Protein AF-0000000085142977 (afdb_homodimer)

Nearest PDB structures (foldseek):
  5hsm-assembly1_A-2  TM=8.108E-01  e=3.454E-05  Mycobacterium tuberculosis H37Rv
  1lnw-assembly3_F  TM=8.365E-01  e=3.950E-04  Pseudomonas aeruginosa
  5zyr-assembly1_B  TM=8.261E-01  e=4.011E-03  Acinetobacter baumannii
  5zc2-assembly1_B  TM=7.746E-01  e=2.646E-03  Acinetobacter baumannii
  2pfb-assembly1_B  TM=5.874E-01  e=2.980E-03  Xanthomonas campestris

Radius of gyration: 22.48 Å; Cα contacts (8 Å, |Δi|>4): 287; chains: 2; bounding box: 65×62×52 Å

Sequence (296 aa):
MSEIPHDDTAVQHPSGLPLAHWLTLTEGLIAARVAESLEEHGLTRAQWQLLNTLTVAPQSRAELEAGFEEEQRGAVSGQIEELVESHWVTVEGDLYTLTATGRTAGARVGEAVEALRAEATADVPRDQIDDAVRVLRRIARNLGHPDAMSEIPHDDTAVQHPSGLPLAHWLTLTEGLIAARVAESLEEHGLTRAQWQLLNTLTVAPQSRAELEAGFEEEQRGAVSGQIEELVESHWVTVEGDLYTLTATGRTAGARVGEAVEALRAEATADVPRDQIDDAVRVLRRIARNLGHPDA

Structure (mmCIF, N/CA/C/O backbone):
data_AF-0000000085142977-model_v1
#
loop_
_entity.id
_entity.type
_entity.pdbx_description
1 polymer 'MarR family transcriptional regulator'
#
loop_
_atom_site.group_PDB
_atom_site.id
_atom_site.type_symbol
_atom_site.label_atom_id
_atom_site.label_alt_id
_atom_site.label_comp_id
_atom_site.label_asym_id
_atom_site.label_entity_id
_atom_site.label_seq_id
_atom_site.pdbx_PDB_ins_code
_atom_site.Cartn_x
_atom_site.Cartn_y
_atom_site.Cartn_z
_atom_site.occupancy
_atom_site.B_iso_or_equiv
_atom_site.auth_seq_id
_atom_site.auth_comp_id
_atom_site.auth_asym_id
_atom_site.auth_atom_id
_atom_site.pdbx_PDB_model_num
ATOM 1 N N . MET A 1 1 ? -37.156 -36.25 4.074 1 28.61 1 MET A N 1
ATOM 2 C CA . MET A 1 1 ? -36.406 -35.219 4.812 1 28.61 1 MET A CA 1
ATOM 3 C C . MET A 1 1 ? -35.562 -34.375 3.875 1 28.61 1 MET A C 1
ATOM 5 O O . MET A 1 1 ? -34.75 -34.938 3.117 1 28.61 1 MET A O 1
ATOM 9 N N . SER A 1 2 ? -35.969 -33.25 3.229 1 31.95 2 SER A N 1
ATOM 10 C CA . SER A 1 2 ? -35.594 -32.531 2.02 1 31.95 2 SER A CA 1
ATOM 11 C C . SER A 1 2 ? -34.219 -31.828 2.197 1 31.95 2 SER A C 1
ATOM 13 O O . SER A 1 2 ? -34.062 -31.047 3.141 1 31.95 2 SER A O 1
ATOM 15 N N . GLU A 1 3 ? -33.062 -32.469 1.907 1 32.78 3 GLU A N 1
ATOM 16 C CA . GLU A 1 3 ? -31.688 -32.094 2.186 1 32.78 3 GLU A CA 1
ATOM 17 C C . GLU A 1 3 ? -31.344 -30.75 1.529 1 32.78 3 GLU A C 1
ATOM 19 O O . GLU A 1 3 ? -31.578 -30.562 0.334 1 32.78 3 GLU A O 1
ATOM 24 N N . ILE A 1 4 ? -31.656 -29.672 2.184 1 33.69 4 ILE A N 1
ATOM 25 C CA . ILE A 1 4 ? -31.422 -28.328 1.639 1 33.69 4 ILE A CA 1
ATOM 26 C C . ILE A 1 4 ? -29.969 -28.234 1.15 1 33.69 4 ILE A C 1
ATOM 28 O O . ILE A 1 4 ? -29.031 -28.5 1.904 1 33.69 4 ILE A O 1
ATOM 32 N N . PRO A 1 5 ? -29.781 -28.406 -0.149 1 33.59 5 PRO A N 1
ATOM 33 C CA . PRO A 1 5 ? -28.438 -28.484 -0.73 1 33.59 5 PRO A CA 1
ATOM 34 C C . PRO A 1 5 ? -27.547 -27.328 -0.323 1 33.59 5 PRO A C 1
ATOM 36 O O . PRO A 1 5 ? -28.016 -26.188 -0.215 1 33.59 5 PRO A O 1
ATOM 39 N N . HIS A 1 6 ? -26.766 -27.344 0.77 1 32.81 6 HIS A N 1
ATOM 40 C CA . HIS A 1 6 ? -25.828 -26.344 1.263 1 32.81 6 HIS A CA 1
ATOM 41 C C . HIS A 1 6 ? -24.984 -25.797 0.129 1 32.81 6 HIS A C 1
ATOM 43 O O . HIS A 1 6 ? -24.078 -26.469 -0.364 1 32.81 6 HIS A O 1
ATOM 49 N N . ASP A 1 7 ? -25.656 -25.203 -0.968 1 29.91 7 ASP A N 1
ATOM 50 C CA . ASP A 1 7 ? -25.062 -24.562 -2.137 1 29.91 7 ASP A CA 1
ATOM 51 C C . ASP A 1 7 ? -23.938 -23.609 -1.73 1 29.91 7 ASP A C 1
ATOM 53 O O . ASP A 1 7 ? -24.188 -22.562 -1.149 1 29.91 7 ASP A O 1
ATOM 57 N N . ASP A 1 8 ? -22.875 -23.859 -0.925 1 32.28 8 ASP A N 1
ATOM 58 C CA . ASP A 1 8 ? -21.594 -23.25 -0.606 1 32.28 8 ASP A CA 1
ATOM 59 C C . ASP A 1 8 ? -21.047 -22.484 -1.801 1 32.28 8 ASP A C 1
ATOM 61 O O . ASP A 1 8 ? -20.031 -22.859 -2.389 1 32.28 8 ASP A O 1
ATOM 65 N N . THR A 1 9 ? -21.906 -22.062 -2.783 1 34 9 THR A N 1
ATOM 66 C CA . THR A 1 9 ? -21.594 -21.391 -4.043 1 34 9 THR A CA 1
ATOM 67 C C . THR A 1 9 ? -20.656 -20.219 -3.811 1 34 9 THR A C 1
ATOM 69 O O . THR A 1 9 ? -21.031 -19.219 -3.195 1 34 9 THR A O 1
ATOM 72 N N . ALA A 1 10 ? -19.406 -20.297 -3.344 1 39.16 10 ALA A N 1
ATOM 73 C CA . ALA A 1 10 ? -18.344 -19.297 -3.416 1 39.16 10 ALA A CA 1
ATOM 74 C C . ALA A 1 10 ? -18.656 -18.25 -4.484 1 39.16 10 ALA A C 1
ATOM 76 O O . ALA A 1 10 ? -18.734 -18.578 -5.672 1 39.16 10 ALA A O 1
ATOM 77 N N . VAL A 1 11 ? -19.719 -17.344 -4.246 1 35.25 11 VAL A N 1
ATOM 78 C CA . VAL A 1 11 ? -20.234 -16.281 -5.102 1 35.25 11 VAL A CA 1
ATOM 79 C C . VAL A 1 11 ? -19.109 -15.688 -5.93 1 35.25 11 VAL A C 1
ATOM 81 O O . VAL A 1 11 ? -18.078 -15.273 -5.387 1 35.25 11 VAL A O 1
ATOM 84 N N . GLN A 1 12 ? -18.953 -15.906 -7.016 1 37.75 12 GLN A N 1
ATOM 85 C CA . GLN A 1 12 ? -18.172 -15.5 -8.188 1 37.75 12 GLN A CA 1
ATOM 86 C C . GLN A 1 12 ? -18.016 -13.984 -8.25 1 37.75 12 GLN A C 1
ATOM 88 O O . GLN A 1 12 ? -18.75 -13.25 -7.57 1 37.75 12 GLN A O 1
ATOM 93 N N . HIS A 1 13 ? -17.453 -13.094 -9.117 1 37.28 13 HIS A N 1
ATOM 94 C CA . HIS A 1 13 ? -16.781 -11.812 -9.234 1 37.28 13 HIS A CA 1
ATOM 95 C C . HIS A 1 13 ? -17.75 -10.648 -9.07 1 37.28 13 HIS A C 1
ATOM 97 O O . HIS A 1 13 ? -17.328 -9.5 -8.906 1 37.28 13 HIS A O 1
ATOM 103 N N . PRO A 1 14 ? -18.891 -10.25 -8.844 1 40.72 14 PRO A N 1
ATOM 104 C CA . PRO A 1 14 ? -19.328 -9.477 -10.008 1 40.72 14 PRO A CA 1
ATOM 105 C C . PRO A 1 14 ? -18.344 -8.352 -10.375 1 40.72 14 PRO A C 1
ATOM 107 O O . PRO A 1 14 ? -18.328 -7.895 -11.516 1 40.72 14 PRO A O 1
ATOM 110 N N . SER A 1 15 ? -17.859 -7.574 -9.523 1 47.25 15 SER A N 1
ATOM 111 C CA . SER A 1 15 ? -16.469 -7.211 -9.766 1 47.25 15 SER A CA 1
ATOM 112 C C . SER A 1 15 ? -15.539 -8.391 -9.5 1 47.25 15 SER A C 1
ATOM 114 O O . SER A 1 15 ? -14.344 -8.328 -9.828 1 47.25 15 SER A O 1
ATOM 116 N N . GLY A 1 16 ? -16.188 -9.602 -8.953 1 63.38 16 GLY A N 1
ATOM 117 C CA . GLY A 1 16 ? -16.047 -10.945 -8.414 1 63.38 16 GLY A CA 1
ATOM 118 C C . GLY A 1 16 ? -14.695 -11.188 -7.762 1 63.38 16 GLY A C 1
ATOM 119 O O . GLY A 1 16 ? -14.328 -12.336 -7.496 1 63.38 16 GLY A O 1
ATOM 120 N N . LEU A 1 17 ? -14.172 -9.953 -7.395 1 78.75 17 LEU A N 1
ATOM 121 C CA . LEU A 1 17 ? -12.828 -10.117 -6.859 1 78.75 17 LEU A CA 1
ATOM 122 C C . LEU A 1 17 ? -12.852 -10.125 -5.336 1 78.75 17 LEU A C 1
ATOM 124 O O . LEU A 1 17 ? -13.711 -9.5 -4.719 1 78.75 17 LEU A O 1
ATOM 128 N N . PRO A 1 18 ? -12.031 -10.875 -4.785 1 86 18 PRO A N 1
ATOM 129 C CA . PRO A 1 18 ? -12 -11.023 -3.33 1 86 18 PRO A CA 1
ATOM 130 C C . PRO A 1 18 ? -11.672 -9.719 -2.609 1 86 18 PRO A C 1
ATOM 132 O O . PRO A 1 18 ? -11.227 -8.758 -3.24 1 86 18 PRO A O 1
ATOM 135 N N . LEU A 1 19 ? -11.922 -9.641 -1.323 1 90.81 19 LEU A N 1
ATOM 136 C CA . LEU A 1 19 ? -11.703 -8.484 -0.465 1 90.81 19 LEU A CA 1
ATOM 137 C C . LEU A 1 19 ? -10.266 -7.988 -0.581 1 90.81 19 LEU A C 1
ATOM 139 O O . LEU A 1 19 ? -10.023 -6.781 -0.672 1 90.81 19 LEU A O 1
ATOM 143 N N . ALA A 1 20 ? -9.352 -8.945 -0.601 1 89.38 20 ALA A N 1
ATOM 144 C CA . ALA A 1 20 ? -7.938 -8.586 -0.668 1 89.38 20 ALA A CA 1
ATOM 145 C C . ALA A 1 20 ? -7.641 -7.762 -1.919 1 89.38 20 ALA A C 1
ATOM 147 O O . ALA A 1 20 ? -6.82 -6.84 -1.884 1 89.38 20 ALA A O 1
ATOM 148 N N . HIS A 1 21 ? -8.273 -8.047 -2.971 1 86.06 21 HIS A N 1
ATOM 149 C CA . HIS A 1 21 ? -8.109 -7.289 -4.207 1 86.06 21 HIS A CA 1
ATOM 150 C C . HIS A 1 21 ? -8.586 -5.852 -4.043 1 86.06 21 HIS A C 1
ATOM 152 O O . HIS A 1 21 ? -7.863 -4.91 -4.371 1 86.06 21 HIS A O 1
ATOM 158 N N . TRP A 1 22 ? -9.703 -5.684 -3.584 1 91.44 22 TRP A N 1
ATOM 159 C CA . TRP A 1 22 ? -10.273 -4.348 -3.447 1 91.44 22 TRP A CA 1
ATOM 160 C C . TRP A 1 22 ? -9.531 -3.545 -2.381 1 91.44 22 TRP A C 1
ATOM 162 O O . TRP A 1 22 ? -9.398 -2.326 -2.496 1 91.44 22 TRP A O 1
ATOM 172 N N . LEU A 1 23 ? -9.156 -4.242 -1.351 1 94.06 23 LEU A N 1
ATOM 173 C CA . LEU A 1 23 ? -8.32 -3.602 -0.34 1 94.06 23 LEU A CA 1
ATOM 174 C C . LEU A 1 23 ? -7.062 -3.01 -0.969 1 94.06 23 LEU A C 1
ATOM 176 O O . LEU A 1 23 ? -6.77 -1.826 -0.786 1 94.06 23 LEU A O 1
ATOM 180 N N . THR A 1 24 ? -6.336 -3.764 -1.732 1 90.5 24 THR A N 1
ATOM 181 C CA . THR A 1 24 ? -5.102 -3.332 -2.379 1 90.5 24 THR A CA 1
ATOM 182 C C . THR A 1 24 ? -5.379 -2.223 -3.389 1 90.5 24 THR A C 1
ATOM 184 O O . THR A 1 24 ? -4.672 -1.213 -3.418 1 90.5 24 THR A O 1
ATOM 187 N N . LEU A 1 25 ? -6.395 -2.398 -4.164 1 88.69 25 LEU A N 1
ATOM 188 C CA . LEU A 1 25 ? -6.73 -1.422 -5.191 1 88.69 25 LEU A CA 1
ATOM 189 C C . LEU A 1 25 ? -7.109 -0.083 -4.566 1 88.69 25 LEU A C 1
ATOM 191 O O . LEU A 1 25 ? -6.609 0.964 -4.984 1 88.69 25 LEU A O 1
ATOM 195 N N . THR A 1 26 ? -8 -0.102 -3.564 1 94.06 26 THR A N 1
ATOM 196 C CA . THR A 1 26 ? -8.477 1.124 -2.938 1 94.06 26 THR A CA 1
ATOM 197 C C . THR A 1 26 ? -7.344 1.837 -2.207 1 94.06 26 THR A C 1
ATOM 199 O O . THR A 1 26 ? -7.211 3.061 -2.297 1 94.06 26 THR A O 1
ATOM 202 N N . GLU A 1 27 ? -6.582 1.048 -1.539 1 94.31 27 GLU A N 1
ATOM 203 C CA . GLU A 1 27 ? -5.418 1.645 -0.896 1 94.31 27 GLU A CA 1
ATOM 204 C C . GLU A 1 27 ? -4.504 2.318 -1.918 1 94.31 27 GLU A C 1
ATOM 206 O O . GLU A 1 27 ? -4.02 3.428 -1.69 1 94.31 27 GLU A O 1
ATOM 211 N N . GLY A 1 28 ? -4.258 1.715 -2.986 1 91.75 28 GLY A N 1
ATOM 212 C CA . GLY A 1 28 ? -3.441 2.277 -4.051 1 91.75 28 GLY A CA 1
ATOM 213 C C . GLY A 1 28 ? -4.004 3.568 -4.617 1 91.75 28 GLY A C 1
ATOM 214 O O . GLY A 1 28 ? -3.254 4.508 -4.898 1 91.75 28 GLY A O 1
ATOM 215 N N . LEU A 1 29 ? -5.258 3.59 -4.809 1 91.69 29 LEU A N 1
ATOM 216 C CA . LEU A 1 29 ? -5.91 4.793 -5.32 1 91.69 29 LEU A CA 1
ATOM 217 C C . LEU A 1 29 ? -5.773 5.945 -4.332 1 91.69 29 LEU A C 1
ATOM 219 O O . LEU A 1 29 ? -5.457 7.07 -4.73 1 91.69 29 LEU A O 1
ATOM 223 N N . ILE A 1 30 ? -5.992 5.652 -3.086 1 93 30 ILE A N 1
ATOM 224 C CA . ILE A 1 30 ? -5.836 6.668 -2.051 1 93 30 ILE A CA 1
ATOM 225 C C . ILE A 1 30 ? -4.383 7.141 -2.008 1 93 30 ILE A C 1
ATOM 227 O O . ILE A 1 30 ? -4.117 8.344 -2.006 1 93 30 ILE A O 1
ATOM 231 N N . ALA A 1 31 ? -3.484 6.254 -2.016 1 91.5 31 ALA A N 1
ATOM 232 C CA . ALA A 1 31 ? -2.061 6.578 -1.969 1 91.5 31 ALA A CA 1
ATOM 233 C C . ALA A 1 31 ? -1.657 7.449 -3.152 1 91.5 31 ALA A C 1
ATOM 235 O O . ALA A 1 31 ? -0.888 8.398 -2.996 1 91.5 31 ALA A O 1
ATOM 236 N N . ALA A 1 32 ? -2.168 7.152 -4.289 1 90.5 32 ALA A N 1
ATOM 237 C CA . ALA A 1 32 ? -1.848 7.922 -5.488 1 90.5 32 ALA A CA 1
ATOM 238 C C . ALA A 1 32 ? -2.363 9.352 -5.371 1 90.5 32 ALA A C 1
ATOM 240 O O . ALA A 1 32 ? -1.663 10.305 -5.727 1 90.5 32 ALA A O 1
ATOM 241 N N . ARG A 1 33 ? -3.502 9.461 -4.887 1 91.25 33 ARG A N 1
ATOM 242 C CA . ARG A 1 33 ? -4.094 10.789 -4.738 1 91.25 33 ARG A CA 1
ATOM 243 C C . ARG A 1 33 ? -3.365 11.602 -3.672 1 91.25 33 ARG A C 1
ATOM 245 O O . ARG A 1 33 ? -3.164 12.805 -3.828 1 91.25 33 ARG A O 1
ATOM 252 N N . VAL A 1 34 ? -3.043 10.945 -2.668 1 92.31 34 VAL A N 1
ATOM 253 C CA . VAL A 1 34 ? -2.26 11.602 -1.627 1 92.31 34 VAL A CA 1
ATOM 254 C C . VAL A 1 34 ? -0.914 12.047 -2.195 1 92.31 34 VAL A C 1
ATOM 256 O O . VAL A 1 34 ? -0.49 13.188 -1.984 1 92.31 34 VAL A O 1
ATOM 259 N N . ALA A 1 35 ? -0.301 11.234 -2.9 1 92.12 35 ALA A N 1
ATOM 260 C CA . ALA A 1 35 ? 0.984 11.562 -3.51 1 92.12 35 ALA A CA 1
ATOM 261 C C . ALA A 1 35 ? 0.86 12.781 -4.422 1 92.12 35 ALA A C 1
ATOM 263 O O . ALA A 1 35 ? 1.738 13.648 -4.434 1 92.12 35 ALA A O 1
ATOM 264 N N . GLU A 1 36 ? -0.176 12.766 -5.156 1 91.38 36 GLU A N 1
ATOM 265 C CA . GLU A 1 36 ? -0.424 13.914 -6.023 1 91.38 36 GLU A CA 1
ATOM 266 C C . GLU A 1 36 ? -0.553 15.203 -5.215 1 91.38 36 GLU A C 1
ATOM 268 O O . GLU A 1 36 ? 0.015 16.234 -5.582 1 91.38 36 GLU A O 1
ATOM 273 N N . SER A 1 37 ? -1.288 15.141 -4.156 1 91.56 37 SER A N 1
ATOM 274 C CA . SER A 1 37 ? -1.463 16.297 -3.285 1 91.56 37 SER A CA 1
ATOM 275 C C . SER A 1 37 ? -0.134 16.734 -2.68 1 91.56 37 SER A C 1
ATOM 277 O O . SER A 1 37 ? 0.159 17.938 -2.623 1 91.56 37 SER A O 1
ATOM 279 N N . LEU A 1 38 ? 0.681 15.797 -2.258 1 92.62 38 LEU A N 1
ATOM 280 C CA . LEU A 1 38 ? 1.989 16.094 -1.686 1 92.62 38 LEU A CA 1
ATOM 281 C C . LEU A 1 38 ? 2.889 16.766 -2.713 1 92.62 38 LEU A C 1
ATOM 283 O O . LEU A 1 38 ? 3.576 17.75 -2.395 1 92.62 38 LEU A O 1
ATOM 287 N N . GLU A 1 39 ? 2.781 16.281 -3.904 1 92.19 39 GLU A N 1
ATOM 288 C CA . GLU A 1 39 ? 3.578 16.859 -4.98 1 92.19 39 GLU A CA 1
ATOM 289 C C . GLU A 1 39 ? 3.211 18.328 -5.215 1 92.19 39 GLU A C 1
ATOM 291 O O . GLU A 1 39 ? 4.086 19.156 -5.453 1 92.19 39 GLU A O 1
ATOM 296 N N . GLU A 1 40 ? 1.999 18.594 -5.164 1 90.94 40 GLU A N 1
ATOM 297 C CA . GLU A 1 40 ? 1.519 19.969 -5.32 1 90.94 40 GLU A CA 1
ATOM 298 C C . GLU A 1 40 ? 2.115 20.891 -4.262 1 90.94 40 GLU A C 1
ATOM 300 O O . GLU A 1 40 ? 2.232 22.094 -4.473 1 90.94 40 GLU A O 1
ATOM 305 N N . HIS A 1 41 ? 2.557 20.297 -3.166 1 89.25 41 HIS A N 1
ATOM 306 C CA . HIS A 1 41 ? 3.107 21.094 -2.068 1 89.25 41 HIS A CA 1
ATOM 307 C C . HIS A 1 41 ? 4.617 20.906 -1.96 1 89.25 41 HIS A C 1
ATOM 309 O O . HIS A 1 41 ? 5.227 21.297 -0.968 1 89.25 41 HIS A O 1
ATOM 315 N N . GLY A 1 42 ? 5.184 20.188 -2.914 1 90.19 42 GLY A N 1
ATOM 316 C CA . GLY A 1 42 ? 6.625 20.016 -2.984 1 90.19 42 GLY A CA 1
ATOM 317 C C . GLY A 1 42 ? 7.156 19.031 -1.961 1 90.19 42 GLY A C 1
ATOM 318 O O . GLY A 1 42 ? 8.305 19.125 -1.529 1 90.19 42 GLY A O 1
ATOM 319 N N . LEU A 1 43 ? 6.332 18.141 -1.487 1 94 43 LEU A N 1
ATOM 320 C CA . LEU A 1 43 ? 6.719 17.156 -0.489 1 94 43 LEU A CA 1
ATOM 321 C C . LEU A 1 43 ? 6.766 15.75 -1.099 1 94 43 LEU A C 1
ATOM 323 O O . LEU A 1 43 ? 5.91 15.398 -1.911 1 94 43 LEU A O 1
ATOM 327 N N . THR A 1 44 ? 7.715 15 -0.686 1 92.31 44 THR A N 1
ATOM 328 C CA . THR A 1 44 ? 7.711 13.57 -0.965 1 92.31 44 THR A CA 1
ATOM 329 C C . THR A 1 44 ? 6.922 12.812 0.102 1 92.31 44 THR A C 1
ATOM 331 O O . THR A 1 44 ? 6.609 13.367 1.157 1 92.31 44 THR A O 1
ATOM 334 N N . ARG A 1 45 ? 6.613 11.492 -0.201 1 91.5 45 ARG A N 1
ATOM 335 C CA . ARG A 1 45 ? 5.953 10.641 0.786 1 91.5 45 ARG A CA 1
ATOM 336 C C . ARG A 1 45 ? 6.82 10.477 2.031 1 91.5 45 ARG A C 1
ATOM 338 O O . ARG A 1 45 ? 6.309 10.484 3.152 1 91.5 45 ARG A O 1
ATOM 345 N N . ALA A 1 46 ? 8.078 10.328 1.806 1 93 46 ALA A N 1
ATOM 346 C CA . ALA A 1 46 ? 8.992 10.164 2.936 1 93 46 ALA A CA 1
ATOM 347 C C . ALA A 1 46 ? 9.016 11.414 3.805 1 93 46 ALA A C 1
ATOM 349 O O . ALA A 1 46 ? 8.984 11.328 5.035 1 93 46 ALA A O 1
ATOM 350 N N . GLN A 1 47 ? 9.055 12.5 3.152 1 94.12 47 GLN A N 1
ATOM 351 C CA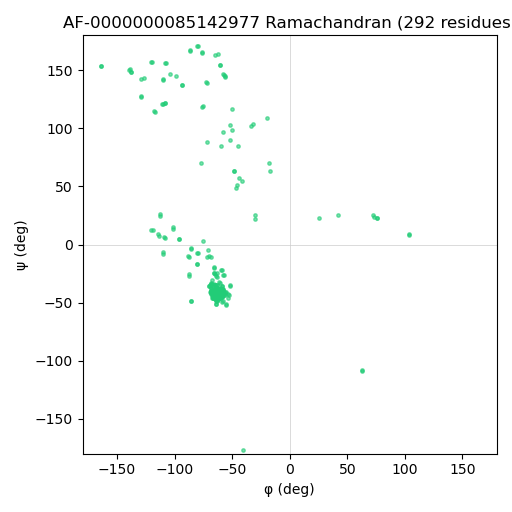 . GLN A 1 47 ? 9.047 13.758 3.896 1 94.12 47 GLN A CA 1
ATOM 352 C C . GLN A 1 47 ? 7.738 13.938 4.652 1 94.12 47 GLN A C 1
ATOM 354 O O . GLN A 1 47 ? 7.727 14.445 5.777 1 94.12 47 GLN A O 1
ATOM 359 N N . TRP A 1 48 ? 6.703 13.562 4.016 1 94.38 48 TRP A N 1
ATOM 360 C CA . TRP A 1 48 ? 5.398 13.609 4.672 1 94.38 48 TRP A CA 1
ATOM 361 C C . TRP A 1 48 ? 5.379 12.711 5.902 1 94.38 48 TRP A C 1
ATOM 363 O O . TRP A 1 48 ? 4.914 13.117 6.969 1 94.38 48 TRP A O 1
ATOM 373 N N . GLN A 1 49 ? 5.855 11.547 5.816 1 93 49 GLN A N 1
ATOM 374 C CA . GLN A 1 49 ? 5.945 10.641 6.953 1 93 49 GLN A CA 1
ATOM 375 C C . GLN A 1 49 ? 6.781 11.242 8.078 1 93 49 GLN A C 1
ATOM 377 O O . GLN A 1 49 ? 6.414 11.156 9.25 1 93 49 GLN A O 1
ATOM 382 N N . LEU A 1 50 ? 7.898 11.828 7.734 1 95.81 50 LEU A N 1
ATOM 383 C CA . LEU A 1 50 ? 8.766 12.461 8.719 1 95.81 50 LEU A CA 1
ATOM 384 C C . LEU A 1 50 ? 8.047 13.602 9.422 1 95.81 50 LEU A C 1
ATOM 386 O O . LEU A 1 50 ? 8.117 13.727 10.648 1 95.81 50 LEU A O 1
ATOM 390 N N . LEU A 1 51 ? 7.355 14.445 8.68 1 95.44 51 LEU A N 1
ATOM 391 C CA . LEU A 1 51 ? 6.598 15.555 9.258 1 95.44 51 LEU A CA 1
ATOM 392 C C . LEU A 1 51 ? 5.543 15.039 10.234 1 95.44 51 LEU A C 1
ATOM 394 O O . LEU A 1 51 ? 5.391 15.586 11.328 1 95.44 51 LEU A O 1
ATOM 398 N N . ASN A 1 52 ? 4.852 14.016 9.836 1 93.38 52 ASN A N 1
ATOM 399 C CA . ASN A 1 52 ? 3.82 13.453 10.703 1 93.38 52 ASN A CA 1
ATOM 400 C C . ASN A 1 52 ? 4.414 12.883 11.984 1 93.38 52 ASN A C 1
ATOM 402 O O . ASN A 1 52 ? 3.852 13.055 13.062 1 93.38 52 ASN A O 1
ATOM 406 N N . THR A 1 53 ? 5.477 12.172 11.844 1 93.88 53 THR A N 1
ATOM 407 C CA . THR A 1 53 ? 6.16 11.609 13 1 93.88 53 THR A CA 1
ATOM 408 C C . THR A 1 53 ? 6.57 12.711 13.977 1 93.88 53 THR A C 1
ATOM 410 O O . THR A 1 53 ? 6.375 12.586 15.188 1 93.88 53 THR A O 1
ATOM 413 N N . LEU A 1 54 ? 7.039 13.797 13.492 1 96.38 54 LEU A N 1
ATOM 414 C CA . LEU A 1 54 ? 7.59 14.883 14.305 1 96.38 54 LEU A CA 1
ATOM 415 C C . LEU A 1 54 ? 6.477 15.742 14.883 1 96.38 54 LEU A C 1
ATOM 417 O O . LEU A 1 54 ? 6.715 16.547 15.789 1 96.38 54 LEU A O 1
ATOM 421 N N . THR A 1 55 ? 5.289 15.633 14.336 1 92.56 55 THR A N 1
ATOM 422 C CA . THR A 1 55 ? 4.145 16.328 14.922 1 92.56 55 THR A CA 1
ATOM 423 C C . THR A 1 55 ? 3.824 15.766 16.297 1 92.56 55 THR A C 1
ATOM 425 O O . THR A 1 55 ? 3.297 16.469 17.156 1 92.56 55 THR A O 1
ATOM 428 N N . VAL A 1 56 ? 4.176 14.562 16.562 1 90.81 56 VAL A N 1
ATOM 429 C CA . VAL A 1 56 ? 3.861 13.875 17.812 1 90.81 56 VAL A CA 1
ATOM 430 C C . VAL A 1 56 ? 4.922 14.203 18.875 1 90.81 56 VAL A C 1
ATOM 432 O O . VAL A 1 56 ? 4.59 14.562 20 1 90.81 56 VAL A O 1
ATOM 435 N N . ALA A 1 57 ? 6.18 14.078 18.469 1 94.25 57 ALA A N 1
ATOM 436 C CA . ALA A 1 57 ? 7.285 14.344 19.375 1 94.25 57 ALA A CA 1
ATOM 437 C C . ALA A 1 57 ? 8.594 14.531 18.625 1 94.25 57 ALA A C 1
ATOM 439 O O . ALA A 1 57 ? 8.75 14.016 17.516 1 94.25 57 ALA A O 1
ATOM 440 N N . PRO A 1 58 ? 9.539 15.32 19.266 1 96.75 58 PRO A N 1
ATOM 441 C CA . PRO A 1 58 ? 10.883 15.352 18.688 1 96.75 58 PRO A CA 1
ATOM 442 C C . PRO A 1 58 ? 11.516 13.961 18.594 1 96.75 58 PRO A C 1
ATOM 444 O O . PRO A 1 58 ? 11.25 13.102 19.438 1 96.75 58 PRO A O 1
ATOM 447 N N . GLN A 1 59 ? 12.328 13.727 17.562 1 97.75 59 GLN A N 1
ATOM 448 C CA . GLN A 1 59 ? 12.961 12.43 17.359 1 97.75 59 GLN A CA 1
ATOM 449 C C . GLN A 1 59 ? 14.414 12.586 16.938 1 97.75 59 GLN A C 1
ATOM 451 O O . GLN A 1 59 ? 14.766 13.547 16.25 1 97.75 59 GLN A O 1
ATOM 456 N N . SER A 1 60 ? 15.203 11.602 17.359 1 97 60 SER A N 1
ATOM 457 C CA . SER A 1 60 ? 16.562 11.508 16.844 1 97 60 SER A CA 1
ATOM 458 C C . SER A 1 60 ? 16.578 10.945 15.422 1 97 60 SER A C 1
ATOM 460 O O . SER A 1 60 ? 15.57 10.43 14.945 1 97 60 SER A O 1
ATOM 462 N N . ARG A 1 61 ? 17.734 11.109 14.797 1 94.19 61 ARG A N 1
ATOM 463 C CA . ARG A 1 61 ? 17.891 10.539 13.461 1 94.19 61 ARG A CA 1
ATOM 464 C C . ARG A 1 61 ? 17.641 9.039 13.477 1 94.19 61 ARG A C 1
ATOM 466 O O . ARG A 1 61 ? 16.969 8.5 12.594 1 94.19 61 ARG A O 1
ATOM 473 N N . ALA A 1 62 ? 18.188 8.398 14.484 1 94.12 62 ALA A N 1
ATOM 474 C CA . ALA A 1 62 ? 18.047 6.945 14.594 1 94.12 62 ALA A CA 1
ATOM 475 C C . ALA A 1 62 ? 16.578 6.551 14.758 1 94.12 62 ALA A C 1
ATOM 477 O O . ALA A 1 62 ? 16.125 5.574 14.148 1 94.12 62 ALA A O 1
ATOM 478 N N . GLU A 1 63 ? 15.836 7.316 15.508 1 95.06 63 GLU A N 1
ATOM 479 C CA . GLU A 1 63 ? 14.414 7.055 15.711 1 95.06 63 GLU A CA 1
ATOM 480 C C . GLU A 1 63 ? 13.625 7.289 14.43 1 95.06 63 GLU A C 1
ATOM 482 O O . GLU A 1 63 ? 12.703 6.531 14.117 1 95.06 63 GLU A O 1
ATOM 487 N N . LEU A 1 64 ? 13.961 8.297 13.719 1 95.25 64 LEU A N 1
ATOM 488 C CA . LEU A 1 64 ? 13.297 8.578 12.445 1 95.25 64 LEU A CA 1
ATOM 489 C C . LEU A 1 64 ? 13.539 7.449 11.445 1 95.25 64 LEU A C 1
ATOM 491 O O . LEU A 1 64 ? 12.602 6.984 10.797 1 95.25 64 LEU A O 1
ATOM 495 N N . GLU A 1 65 ? 14.781 6.988 11.352 1 93.5 65 GLU A N 1
ATOM 496 C CA . GLU A 1 65 ? 15.141 5.914 10.43 1 93.5 65 GLU A CA 1
ATOM 497 C C . GLU A 1 65 ? 14.422 4.617 10.789 1 93.5 65 GLU A C 1
ATOM 499 O O . GLU A 1 65 ? 14.023 3.861 9.898 1 93.5 65 GLU A O 1
ATOM 504 N N . ALA A 1 66 ? 14.234 4.391 12.062 1 91.44 66 ALA A N 1
ATOM 505 C CA . ALA A 1 66 ? 13.625 3.156 12.547 1 91.44 66 ALA A CA 1
ATOM 506 C C . ALA A 1 66 ? 12.172 3.055 12.102 1 91.44 66 ALA A C 1
ATOM 508 O O . ALA A 1 66 ? 11.602 1.962 12.078 1 91.44 66 ALA A O 1
ATOM 509 N N . GLY A 1 67 ? 11.562 4.18 11.742 1 87.81 67 GLY A N 1
ATOM 510 C CA . GLY A 1 67 ? 10.18 4.199 11.297 1 87.81 67 GLY A CA 1
ATOM 511 C C . GLY A 1 67 ? 10.008 3.773 9.852 1 87.81 67 GLY A C 1
ATOM 512 O O . GLY A 1 67 ? 8.883 3.594 9.375 1 87.81 67 GLY A O 1
ATOM 513 N N . PHE A 1 68 ? 11.031 3.596 9.18 1 87.19 68 PHE A N 1
ATOM 514 C CA . PHE A 1 68 ? 10.992 3.223 7.77 1 87.19 68 PHE A CA 1
ATOM 515 C C . PHE A 1 68 ? 11.414 1.771 7.582 1 87.19 68 PHE A C 1
ATOM 517 O O . PHE A 1 68 ? 12.125 1.212 8.422 1 87.19 68 PHE A O 1
ATOM 524 N N . GLU A 1 69 ? 10.93 1.233 6.453 1 76.06 69 GLU A N 1
ATOM 525 C CA . GLU A 1 69 ? 11.445 -0.074 6.059 1 76.06 69 GLU A CA 1
ATOM 526 C C . GLU A 1 69 ? 12.953 -0.023 5.824 1 76.06 69 GLU A C 1
ATOM 528 O O . GLU A 1 69 ? 13.484 1.002 5.395 1 76.06 69 GLU A O 1
ATOM 533 N N . GLU A 1 70 ? 13.547 -1.174 5.992 1 76.75 70 GLU A N 1
ATOM 534 C CA . GLU A 1 70 ? 15 -1.258 5.93 1 76.75 70 GLU A CA 1
ATOM 535 C C . GLU A 1 70 ? 15.523 -0.712 4.605 1 76.75 70 GLU A C 1
ATOM 537 O O . GLU A 1 70 ? 16.484 0.054 4.582 1 76.75 70 GLU A O 1
ATOM 542 N N . GLU A 1 71 ? 14.883 -1.026 3.57 1 74.81 71 GLU A N 1
ATOM 543 C CA . GLU A 1 71 ? 15.336 -0.667 2.232 1 74.81 71 GLU A CA 1
ATOM 544 C C . GLU A 1 71 ? 15.203 0.832 1.984 1 74.81 71 GLU A C 1
ATOM 546 O O . GLU A 1 71 ? 15.789 1.368 1.044 1 74.81 71 GLU A O 1
ATOM 551 N N . GLN A 1 72 ? 14.539 1.554 2.869 1 79.06 72 GLN A N 1
ATOM 552 C CA . GLN A 1 72 ? 14.258 2.971 2.67 1 79.06 72 GLN A CA 1
ATOM 553 C C . GLN A 1 72 ? 15.062 3.836 3.635 1 79.06 72 GLN A C 1
ATOM 555 O O . GLN A 1 72 ? 15.125 5.059 3.482 1 79.06 72 GLN A O 1
ATOM 560 N N . ARG A 1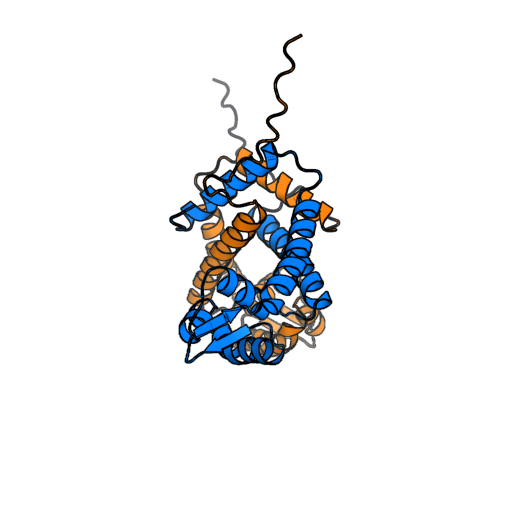 73 ? 15.734 3.211 4.574 1 84.69 73 ARG A N 1
ATOM 561 C CA . ARG A 1 73 ? 16.344 3.943 5.672 1 84.69 73 ARG A CA 1
ATOM 562 C C . ARG A 1 73 ? 17.5 4.82 5.176 1 84.69 73 ARG A C 1
ATOM 564 O O . ARG A 1 73 ? 17.719 5.906 5.707 1 84.69 73 ARG A O 1
ATOM 571 N N . GLY A 1 74 ? 18.125 4.414 4.203 1 86 74 GLY A N 1
ATOM 572 C CA . GLY A 1 74 ? 19.25 5.18 3.656 1 86 74 GLY A CA 1
ATOM 573 C C . GLY A 1 74 ? 18.828 6.523 3.094 1 86 74 GLY A C 1
ATOM 574 O O . GLY A 1 74 ? 19.625 7.469 3.07 1 86 74 GLY A O 1
ATOM 575 N N . ALA A 1 75 ? 17.594 6.633 2.699 1 87.25 75 ALA A N 1
ATOM 576 C CA . ALA A 1 75 ? 17.109 7.863 2.078 1 87.25 75 ALA A CA 1
ATOM 577 C C . ALA A 1 75 ? 16.625 8.852 3.131 1 87.25 75 ALA A C 1
ATOM 579 O O . ALA A 1 75 ? 16.422 10.031 2.836 1 87.25 75 ALA A O 1
ATOM 580 N N . VAL A 1 76 ? 16.5 8.43 4.309 1 92.88 76 VAL A N 1
ATOM 581 C CA . VAL A 1 76 ? 15.875 9.227 5.359 1 92.88 76 VAL A CA 1
ATOM 582 C C . VAL A 1 76 ? 16.75 10.445 5.668 1 92.88 76 VAL A C 1
ATOM 584 O O . VAL A 1 76 ? 16.234 11.555 5.82 1 92.88 76 VAL A O 1
ATOM 587 N N . SER A 1 77 ? 18.016 10.227 5.711 1 91.94 77 SER A N 1
ATOM 588 C CA . SER A 1 77 ? 18.938 11.312 6.039 1 91.94 77 SER A CA 1
ATOM 589 C C . SER A 1 77 ? 18.797 12.461 5.047 1 91.94 77 SER A C 1
ATOM 591 O O . SER A 1 77 ? 18.688 13.625 5.441 1 91.94 77 SER A O 1
ATOM 593 N N . GLY A 1 78 ? 18.828 12.109 3.848 1 94.94 78 GLY A N 1
ATOM 594 C CA . GLY A 1 78 ? 18.672 13.133 2.83 1 94.94 78 GLY A CA 1
ATOM 595 C C . GLY A 1 78 ? 17.344 13.852 2.902 1 94.94 78 GLY A C 1
ATOM 596 O O . GLY A 1 78 ? 17.281 15.07 2.732 1 94.94 78 GLY A O 1
ATOM 597 N N . GLN A 1 79 ? 16.297 13.156 3.176 1 95.94 79 GLN A N 1
ATOM 598 C CA . GLN A 1 79 ? 14.945 13.719 3.242 1 95.94 79 GLN A CA 1
ATOM 599 C C . GLN A 1 79 ? 14.812 14.688 4.418 1 95.94 79 GLN A C 1
ATOM 601 O O . GLN A 1 79 ? 14.219 15.758 4.281 1 95.94 79 GLN A O 1
ATOM 606 N N . ILE A 1 80 ? 15.312 14.25 5.543 1 96.56 80 ILE A N 1
ATOM 607 C CA . ILE A 1 80 ? 15.195 15.102 6.723 1 96.56 80 ILE A CA 1
ATOM 608 C C . ILE A 1 80 ? 16.062 16.344 6.547 1 96.56 80 ILE A C 1
ATOM 610 O O . ILE A 1 80 ? 15.68 17.438 6.973 1 96.56 80 ILE A O 1
ATOM 614 N N . GLU A 1 81 ? 17.281 16.219 5.949 1 96 81 GLU A N 1
ATOM 615 C CA . GLU A 1 81 ? 18.141 17.375 5.695 1 96 81 GLU A CA 1
ATOM 616 C C . GLU A 1 81 ? 17.453 18.391 4.789 1 96 81 GLU A C 1
ATOM 618 O O . GLU A 1 81 ? 17.594 19.594 4.984 1 96 81 GLU A O 1
ATOM 623 N N . GLU A 1 82 ? 16.75 17.922 3.844 1 96.25 82 GLU A N 1
ATOM 624 C CA . GLU A 1 82 ? 16 18.812 2.957 1 96.25 82 GLU A CA 1
ATOM 625 C C . GLU A 1 82 ? 14.938 19.594 3.729 1 96.25 82 GLU A C 1
ATOM 627 O O . GLU A 1 82 ? 14.719 20.781 3.457 1 96.25 82 GLU A O 1
ATOM 632 N N . LEU A 1 83 ? 14.305 19 4.656 1 96.88 83 LEU A N 1
ATOM 633 C CA . LEU A 1 83 ? 13.297 19.672 5.477 1 96.88 83 LEU A CA 1
ATOM 634 C C . LEU A 1 83 ? 13.945 20.719 6.379 1 96.88 83 LEU A C 1
ATOM 636 O O . LEU A 1 83 ? 13.344 21.75 6.66 1 96.88 83 LEU A O 1
ATOM 640 N N . VAL A 1 84 ? 15.156 20.422 6.828 1 97.06 84 VAL A N 1
ATOM 641 C CA . VAL A 1 84 ? 15.906 21.391 7.621 1 97.06 84 VAL A CA 1
ATOM 642 C C . VAL A 1 84 ? 16.281 22.578 6.754 1 97.06 84 VAL A C 1
ATOM 644 O O . VAL A 1 84 ? 16.094 23.734 7.156 1 97.06 84 VAL A O 1
ATOM 647 N N . GLU A 1 85 ? 16.75 22.281 5.613 1 96.25 85 GLU A N 1
ATOM 648 C CA . GLU A 1 85 ? 17.141 23.328 4.684 1 96.25 85 GLU A CA 1
ATOM 649 C C . GLU A 1 85 ? 15.961 24.219 4.316 1 96.25 85 GLU A C 1
ATOM 651 O O . GLU A 1 85 ? 16.125 25.422 4.129 1 96.25 85 GLU A O 1
ATOM 656 N N . SER A 1 86 ? 14.812 23.656 4.273 1 94.88 86 SER A N 1
ATOM 657 C CA . SER A 1 86 ? 13.609 24.391 3.92 1 94.88 86 SER A CA 1
ATOM 658 C C . SER A 1 86 ? 13 25.078 5.141 1 94.88 86 SER A C 1
ATOM 660 O O . SER A 1 86 ? 11.953 25.719 5.039 1 94.88 86 SER A O 1
ATOM 662 N N . HIS A 1 87 ? 13.57 24.859 6.266 1 96.69 87 HIS A N 1
ATOM 663 C CA . HIS A 1 87 ? 13.227 25.484 7.535 1 96.69 87 HIS A CA 1
ATOM 664 C C . HIS A 1 87 ? 11.898 24.953 8.07 1 96.69 87 HIS A C 1
ATOM 666 O O . HIS A 1 87 ? 11.188 25.656 8.789 1 96.69 87 HIS A O 1
ATOM 672 N N . TRP A 1 88 ? 11.539 23.766 7.68 1 96.81 88 TRP A N 1
ATOM 673 C CA . TRP A 1 88 ? 10.359 23.125 8.25 1 96.81 88 TRP A CA 1
ATOM 674 C C . TRP A 1 88 ? 10.719 22.359 9.516 1 96.81 88 TRP A C 1
ATOM 676 O O . TRP A 1 88 ? 9.875 22.156 10.391 1 96.81 88 TRP A O 1
ATOM 686 N N . VAL A 1 89 ? 11.961 21.938 9.555 1 98.19 89 VAL A N 1
ATOM 687 C CA . VAL A 1 89 ? 12.5 21.188 10.68 1 98.19 89 VAL A CA 1
ATOM 688 C C . VAL A 1 89 ? 13.773 21.859 11.188 1 98.19 89 VAL A C 1
ATOM 690 O O . VAL A 1 89 ? 14.523 22.438 10.406 1 98.19 89 VAL A O 1
ATOM 693 N N . THR A 1 90 ? 13.953 21.844 12.391 1 98.25 90 THR A N 1
ATOM 694 C CA . THR A 1 90 ? 15.219 22.25 13 1 98.25 90 THR A CA 1
ATOM 695 C C . THR A 1 90 ? 15.828 21.109 13.797 1 98.25 90 THR A C 1
ATOM 697 O O . THR A 1 90 ? 15.133 20.141 14.141 1 98.25 90 THR A O 1
ATOM 700 N N . VAL A 1 91 ? 17.109 21.203 13.961 1 97.12 91 VAL A N 1
ATOM 701 C CA . VAL A 1 91 ? 17.797 20.141 14.688 1 97.12 91 VAL A CA 1
ATOM 702 C C . VAL A 1 91 ? 18.672 20.734 15.781 1 97.12 91 VAL A C 1
ATOM 704 O O . VAL A 1 91 ? 19.359 21.734 15.547 1 97.12 91 VAL A O 1
ATOM 707 N N . GLU A 1 92 ? 18.531 20.297 16.922 1 95.75 92 GLU A N 1
ATOM 708 C CA . GLU A 1 92 ? 19.406 20.609 18.047 1 95.75 92 GLU A CA 1
ATOM 709 C C . GLU A 1 92 ? 20.094 19.344 18.578 1 95.75 92 GLU A C 1
ATOM 711 O O . GLU A 1 92 ? 19.438 18.484 19.172 1 95.75 92 GLU A O 1
ATOM 716 N N . GLY A 1 93 ? 21.422 19.312 18.438 1 93.44 93 GLY A N 1
ATOM 717 C CA . GLY A 1 93 ? 22.094 18.047 18.719 1 93.44 93 GLY A CA 1
ATOM 718 C C . GLY A 1 93 ? 21.672 16.922 17.781 1 93.44 93 GLY A C 1
ATOM 719 O O . GLY A 1 93 ? 21.922 16.984 16.578 1 93.44 93 GLY A O 1
ATOM 720 N N . ASP A 1 94 ? 20.859 15.945 18.391 1 92.94 94 ASP A N 1
ATOM 721 C CA . ASP A 1 94 ? 20.406 14.844 17.547 1 92.94 94 ASP A CA 1
ATOM 722 C C . ASP A 1 94 ? 18.875 14.805 17.5 1 92.94 94 ASP A C 1
ATOM 724 O O . ASP A 1 94 ? 18.297 13.836 17 1 92.94 94 ASP A O 1
ATOM 728 N N . LEU A 1 95 ? 18.375 15.891 17.984 1 97.25 95 LEU A N 1
ATOM 729 C CA . LEU A 1 95 ? 16.906 15.891 18.062 1 97.25 95 LEU A CA 1
ATOM 730 C C . LEU A 1 95 ? 16.297 16.828 17.016 1 97.25 95 LEU A C 1
ATOM 732 O O . LEU A 1 95 ? 16.609 18.016 16.984 1 97.25 95 LEU A O 1
ATOM 736 N N . TYR A 1 96 ? 15.5 16.25 16.219 1 98.19 96 TYR A N 1
ATOM 737 C CA . TYR A 1 96 ? 14.773 17 15.195 1 98.19 96 TYR A CA 1
ATOM 738 C C . TYR A 1 96 ? 13.398 17.422 15.695 1 98.19 96 TYR A C 1
ATOM 740 O O . TYR A 1 96 ? 12.711 16.656 16.375 1 98.19 96 TYR A O 1
ATOM 748 N N . THR A 1 97 ? 13.031 18.656 15.406 1 98.06 97 THR A N 1
ATOM 749 C CA . THR A 1 97 ? 11.742 19.219 15.797 1 98.06 97 THR A CA 1
ATOM 750 C C . THR A 1 97 ? 11.148 20.047 14.672 1 98.06 97 THR A C 1
ATOM 752 O O . THR A 1 97 ? 11.875 20.641 13.867 1 98.06 97 THR A O 1
ATOM 755 N N . LEU A 1 98 ? 9.812 20.062 14.68 1 97.62 98 LEU A N 1
ATOM 756 C CA . LEU A 1 98 ? 9.156 20.922 13.703 1 97.62 98 LEU A CA 1
ATOM 757 C C . LEU A 1 98 ? 9.32 22.391 14.094 1 97.62 98 LEU A C 1
ATOM 759 O O . LEU A 1 98 ? 9.219 22.75 15.273 1 97.62 98 LEU A O 1
ATOM 763 N N . THR A 1 99 ? 9.57 23.234 13.07 1 97.81 99 THR A N 1
ATOM 764 C CA . THR A 1 99 ? 9.469 24.672 13.273 1 97.81 99 THR A CA 1
ATOM 765 C C . THR A 1 99 ? 8.008 25.125 13.203 1 97.81 99 THR A C 1
ATOM 767 O O . THR A 1 99 ? 7.121 24.328 12.875 1 97.81 99 THR A O 1
ATOM 770 N N . ALA A 1 100 ? 7.758 26.469 13.578 1 96.69 100 ALA A N 1
ATOM 771 C CA . ALA A 1 100 ? 6.418 27.031 13.414 1 96.69 100 ALA A CA 1
ATOM 772 C C . ALA A 1 100 ? 5.969 26.953 11.953 1 96.69 100 ALA A C 1
ATOM 774 O O . ALA A 1 100 ? 4.809 26.625 11.672 1 96.69 100 ALA A O 1
ATOM 775 N N . THR A 1 101 ? 6.906 27.188 11.102 1 95.12 101 THR A N 1
ATOM 776 C CA . THR A 1 101 ? 6.641 27.109 9.672 1 95.12 101 THR A CA 1
ATOM 777 C C . THR A 1 101 ? 6.316 25.688 9.25 1 95.12 101 THR A C 1
ATOM 779 O O . THR A 1 101 ? 5.363 25.453 8.508 1 95.12 101 THR A O 1
ATOM 782 N N . GLY A 1 102 ? 7.082 24.703 9.75 1 95.69 102 GLY A N 1
ATOM 783 C CA . GLY A 1 102 ? 6.844 23.297 9.453 1 95.69 102 GLY A CA 1
ATOM 784 C C . GLY A 1 102 ? 5.492 22.812 9.945 1 95.69 102 GLY A C 1
ATOM 785 O O . GLY A 1 102 ? 4.812 22.062 9.242 1 95.69 102 GLY A O 1
ATOM 786 N N . ARG A 1 103 ? 5.125 23.266 11.07 1 95.5 103 ARG A N 1
ATOM 787 C CA . ARG A 1 103 ? 3.838 22.875 11.633 1 95.5 103 ARG A CA 1
ATOM 788 C C . ARG A 1 103 ? 2.686 23.438 10.805 1 95.5 103 ARG A C 1
ATOM 790 O O . ARG A 1 103 ? 1.719 22.719 10.523 1 95.5 103 ARG A O 1
ATOM 797 N N . THR A 1 104 ? 2.83 24.703 10.438 1 94.38 104 THR A N 1
ATOM 798 C CA . THR A 1 104 ? 1.791 25.359 9.641 1 94.38 104 THR A CA 1
ATOM 799 C C . THR A 1 104 ? 1.679 24.703 8.266 1 94.38 104 THR A C 1
ATOM 801 O O . THR A 1 104 ? 0.577 24.406 7.805 1 94.38 104 THR A O 1
ATOM 804 N N . ALA A 1 105 ? 2.818 24.516 7.691 1 90.69 105 ALA A N 1
ATOM 805 C CA . ALA A 1 105 ? 2.838 23.891 6.375 1 90.69 105 ALA A CA 1
ATOM 806 C C . ALA A 1 105 ? 2.309 22.453 6.441 1 90.69 105 ALA A C 1
ATOM 808 O O . ALA A 1 105 ? 1.516 22.047 5.59 1 90.69 105 ALA A O 1
ATOM 809 N N . GLY A 1 106 ? 2.715 21.703 7.402 1 92.19 106 GLY A N 1
ATOM 810 C CA . GLY A 1 106 ? 2.221 20.344 7.598 1 92.19 106 GLY A CA 1
ATOM 811 C C . GLY A 1 106 ? 0.718 20.281 7.793 1 92.19 106 GLY A C 1
ATOM 812 O O . GLY A 1 106 ? 0.056 19.375 7.27 1 92.19 106 GLY A O 1
ATOM 813 N N . ALA A 1 107 ? 0.222 21.219 8.508 1 93.12 107 ALA A N 1
ATOM 814 C CA . ALA A 1 107 ? -1.215 21.266 8.766 1 93.12 107 ALA A CA 1
ATOM 815 C C . ALA A 1 107 ? -1.998 21.516 7.484 1 93.12 107 ALA A C 1
ATOM 817 O O . ALA A 1 107 ? -3.053 20.922 7.262 1 93.12 107 ALA A O 1
ATOM 818 N N . ARG A 1 108 ? -1.475 22.391 6.691 1 92.19 108 ARG A N 1
ATOM 819 C CA . ARG A 1 108 ? -2.121 22.703 5.418 1 92.19 108 ARG A CA 1
ATOM 820 C C . ARG A 1 108 ? -2.164 21.469 4.523 1 92.19 108 ARG A C 1
ATOM 822 O O . ARG A 1 108 ? -3.197 21.172 3.92 1 92.19 108 ARG A O 1
ATOM 829 N N . VAL A 1 109 ? -1.068 20.781 4.473 1 92.31 109 VAL A N 1
ATOM 830 C CA . VAL A 1 109 ? -1.01 19.562 3.668 1 92.31 109 VAL A CA 1
ATOM 831 C C . VAL A 1 109 ? -1.938 18.5 4.262 1 92.31 109 VAL A C 1
ATOM 833 O O . VAL A 1 109 ? -2.645 17.812 3.525 1 92.31 109 VAL A O 1
ATOM 836 N N . GLY A 1 110 ? -1.964 18.391 5.543 1 93.19 110 GLY A N 1
ATOM 837 C CA . GLY A 1 110 ? -2.852 17.484 6.238 1 93.19 110 GLY A CA 1
ATOM 838 C C . GLY A 1 110 ? -4.316 17.719 5.93 1 93.19 110 GLY A C 1
ATOM 839 O O . GLY A 1 110 ? -5.09 16.766 5.773 1 93.19 110 GLY A O 1
ATOM 840 N N . GLU A 1 111 ? -4.684 18.938 5.824 1 93.56 111 GLU A N 1
ATOM 841 C CA . GLU A 1 111 ? -6.059 19.297 5.492 1 93.56 111 GLU A CA 1
ATOM 842 C C . GLU A 1 111 ? -6.438 18.812 4.098 1 93.56 111 GLU A C 1
ATOM 844 O O . GLU A 1 111 ? -7.551 18.328 3.883 1 93.56 111 GLU A O 1
ATOM 849 N N . ALA A 1 112 ? -5.504 19.031 3.221 1 91.88 112 ALA A N 1
ATOM 850 C CA . ALA A 1 112 ? -5.746 18.562 1.86 1 91.88 112 ALA A CA 1
ATOM 851 C C . ALA A 1 112 ? -5.906 17.031 1.826 1 91.88 112 ALA A C 1
ATOM 853 O O . ALA A 1 112 ? -6.785 16.516 1.141 1 91.88 112 ALA A O 1
ATOM 854 N N . VAL A 1 113 ? -5.117 16.344 2.582 1 90.88 113 VAL A N 1
ATOM 855 C CA . VAL A 1 113 ? -5.172 14.891 2.654 1 90.88 113 VAL A CA 1
ATOM 856 C C . VAL A 1 113 ? -6.488 14.453 3.299 1 90.88 113 VAL A C 1
ATOM 858 O O . VAL A 1 113 ? -7.121 13.5 2.844 1 90.88 113 VAL A O 1
ATOM 861 N N . GLU A 1 114 ? -6.918 15.18 4.27 1 90.56 114 GLU A N 1
ATOM 862 C CA . GLU A 1 114 ? -8.18 14.875 4.941 1 90.56 114 GLU A CA 1
ATOM 863 C C . GLU A 1 114 ? -9.367 15.109 4.012 1 90.56 114 GLU A C 1
ATOM 865 O O . GLU A 1 114 ? -10.336 14.344 4.031 1 90.56 114 GLU A O 1
ATOM 870 N N . ALA A 1 115 ? -9.312 16.156 3.285 1 91.38 115 ALA A N 1
ATOM 871 C CA . ALA A 1 115 ? -10.367 16.453 2.324 1 91.38 115 ALA A CA 1
ATOM 872 C C . ALA A 1 115 ? -10.492 15.336 1.29 1 91.38 115 ALA A C 1
ATOM 874 O O . ALA A 1 115 ? -11.602 14.961 0.904 1 91.38 115 ALA A O 1
ATOM 875 N N . LEU A 1 116 ? -9.383 14.844 0.876 1 89.94 116 LEU A N 1
ATOM 876 C CA . LEU A 1 116 ? -9.367 13.734 -0.071 1 89.94 116 LEU A CA 1
ATOM 877 C C . LEU A 1 116 ? -10.008 12.492 0.532 1 89.94 116 LEU A C 1
ATOM 879 O O . LEU A 1 116 ? -10.797 11.812 -0.133 1 89.94 116 LEU A O 1
ATOM 883 N N . ARG A 1 117 ? -9.734 12.156 1.798 1 87.62 117 ARG A N 1
ATOM 884 C CA . ARG A 1 117 ? -10.305 11 2.479 1 87.62 117 ARG A CA 1
ATOM 885 C C . ARG A 1 117 ? -11.812 11.156 2.641 1 87.62 117 ARG A C 1
ATOM 887 O O . ARG A 1 117 ? -12.562 10.188 2.496 1 87.62 117 ARG A O 1
ATOM 894 N N . ALA A 1 118 ? -12.18 12.398 2.84 1 90.5 118 ALA A N 1
ATOM 895 C CA . ALA A 1 118 ? -13.602 12.688 2.949 1 90.5 118 ALA A CA 1
ATOM 896 C C . ALA A 1 118 ? -14.305 12.484 1.61 1 90.5 118 ALA A C 1
ATOM 898 O O . ALA A 1 118 ? -15.398 11.914 1.558 1 90.5 118 ALA A O 1
ATOM 899 N N . GLU A 1 119 ? -13.664 12.938 0.557 1 92.5 119 GLU A N 1
ATOM 900 C CA . GLU A 1 119 ? -14.203 12.75 -0.789 1 92.5 119 GLU A CA 1
ATOM 901 C C . GLU A 1 119 ? -14.344 11.273 -1.13 1 92.5 119 GLU A C 1
ATOM 903 O O . GLU A 1 119 ? -15.328 10.867 -1.745 1 92.5 119 GLU A O 1
ATOM 908 N N . ALA A 1 120 ? -13.406 10.469 -0.712 1 93.94 120 ALA A N 1
ATOM 909 C CA . ALA A 1 120 ? -13.391 9.039 -1.013 1 93.94 120 ALA A CA 1
ATOM 910 C C . ALA A 1 120 ? -14.594 8.336 -0.393 1 93.94 120 ALA A C 1
ATOM 912 O O . ALA A 1 120 ? -15.078 7.34 -0.934 1 93.94 120 ALA A O 1
ATOM 913 N N . THR A 1 121 ? -15.117 8.867 0.703 1 94 121 THR A N 1
ATOM 914 C CA . THR A 1 121 ? -16.188 8.188 1.414 1 94 121 THR A CA 1
ATOM 915 C C . THR A 1 121 ? -17.484 8.984 1.334 1 94 121 THR A C 1
ATOM 917 O O . THR A 1 121 ? -18.438 8.727 2.088 1 94 121 THR A O 1
ATOM 920 N N . ALA A 1 122 ? -17.594 10.07 0.557 1 92.31 122 ALA A N 1
ATOM 921 C CA . ALA A 1 122 ? -18.656 11.062 0.527 1 92.31 122 ALA A CA 1
ATOM 922 C C . ALA A 1 122 ? -20.016 10.391 0.385 1 92.31 122 ALA A C 1
ATOM 924 O O . ALA A 1 122 ? -21 10.82 1.002 1 92.31 122 ALA A O 1
ATOM 925 N N . ASP A 1 123 ? -20.234 9.383 -0.271 1 92.38 123 ASP A N 1
ATOM 926 C CA . ASP A 1 123 ? -21.547 8.789 -0.523 1 92.38 123 ASP A CA 1
ATOM 927 C C . ASP A 1 123 ? -21.672 7.434 0.17 1 92.38 123 ASP A C 1
ATOM 929 O O . ASP A 1 123 ? -22.484 6.598 -0.237 1 92.38 123 ASP A O 1
ATOM 933 N N . VAL A 1 124 ? -20.953 7.27 1.184 1 94.69 124 VAL A N 1
ATOM 934 C CA . VAL A 1 124 ? -21.047 6.039 1.963 1 94.69 124 VAL A CA 1
ATOM 935 C C . VAL A 1 124 ? -21.672 6.336 3.328 1 94.69 124 VAL A C 1
ATOM 937 O O . VAL A 1 124 ? -21.156 7.172 4.078 1 94.69 124 VAL A O 1
ATOM 940 N N . PRO A 1 125 ? -22.766 5.699 3.6 1 94.94 125 PRO A N 1
ATOM 941 C CA . PRO A 1 125 ? -23.375 5.898 4.918 1 94.94 125 PRO A CA 1
ATOM 942 C C . PRO A 1 125 ? -22.406 5.566 6.062 1 94.94 125 PRO A C 1
ATOM 944 O O . PRO A 1 125 ? -21.625 4.617 5.965 1 94.94 125 PRO A O 1
ATOM 947 N N . ARG A 1 126 ? -22.547 6.336 7.105 1 92.69 126 ARG A N 1
ATOM 948 C CA . ARG A 1 126 ? -21.641 6.227 8.242 1 92.69 126 ARG A CA 1
ATOM 949 C C . ARG A 1 126 ? -21.672 4.824 8.836 1 92.69 126 ARG A C 1
ATOM 951 O O . ARG A 1 126 ? -20.641 4.293 9.25 1 92.69 126 ARG A O 1
ATOM 958 N N . ASP A 1 127 ? -22.797 4.246 8.891 1 93.62 127 ASP A N 1
ATOM 959 C CA . ASP A 1 127 ? -22.906 2.906 9.469 1 93.62 127 ASP A CA 1
ATOM 960 C C . ASP A 1 127 ? -22.156 1.881 8.617 1 93.62 127 ASP A C 1
ATOM 962 O O . ASP A 1 127 ? -21.594 0.923 9.148 1 93.62 127 ASP A 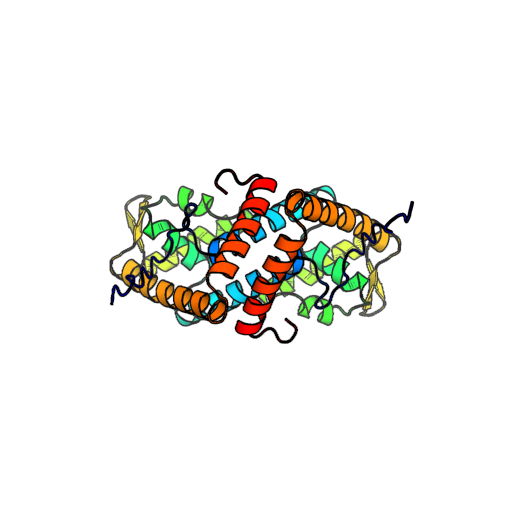O 1
ATOM 966 N N . GLN A 1 128 ? -22.156 2.086 7.336 1 94.88 128 GLN A N 1
ATOM 967 C CA . GLN A 1 128 ? -21.422 1.197 6.445 1 94.88 128 GLN A CA 1
ATOM 968 C C . GLN A 1 128 ? -19.906 1.374 6.609 1 94.88 128 GLN A C 1
ATOM 970 O O . GLN A 1 128 ? -19.156 0.402 6.543 1 94.88 128 GLN A O 1
ATOM 975 N N . ILE A 1 129 ? -19.484 2.551 6.84 1 94.62 129 ILE A N 1
ATOM 976 C CA . ILE A 1 129 ? -18.078 2.826 7.105 1 94.62 129 ILE A CA 1
ATOM 977 C C . ILE A 1 129 ? -17.656 2.131 8.398 1 94.62 129 ILE A C 1
ATOM 979 O O . ILE A 1 129 ? -16.625 1.456 8.438 1 94.62 129 ILE A O 1
ATOM 983 N N . ASP A 1 130 ? -18.453 2.277 9.367 1 93.31 130 ASP A N 1
ATOM 984 C CA . ASP A 1 130 ? -18.156 1.661 10.656 1 93.31 130 ASP A CA 1
ATOM 985 C C . ASP A 1 130 ? -18.062 0.143 10.531 1 93.31 130 ASP A C 1
ATOM 987 O O . ASP A 1 130 ? -17.188 -0.481 11.133 1 93.31 130 ASP A O 1
ATOM 991 N N . ASP A 1 131 ? -18.906 -0.408 9.734 1 93.69 131 ASP A N 1
ATOM 992 C CA . ASP A 1 131 ? -18.891 -1.851 9.516 1 93.69 131 ASP A CA 1
ATOM 993 C C . ASP A 1 131 ? -17.609 -2.283 8.797 1 93.69 131 ASP A C 1
ATOM 995 O O . ASP A 1 131 ? -17.016 -3.297 9.156 1 93.69 131 ASP A O 1
ATOM 999 N N . ALA A 1 132 ? -17.266 -1.552 7.816 1 95.31 132 ALA A N 1
ATOM 1000 C CA . ALA A 1 132 ? -16.031 -1.85 7.098 1 95.31 132 ALA A CA 1
ATOM 1001 C C . ALA A 1 132 ? -14.82 -1.76 8.023 1 95.31 132 ALA A C 1
ATOM 1003 O O . ALA A 1 132 ? -13.914 -2.6 7.961 1 95.31 132 ALA A O 1
ATOM 1004 N N . VAL A 1 133 ? -14.836 -0.794 8.875 1 94.81 133 VAL A N 1
ATOM 1005 C CA . VAL A 1 133 ? -13.75 -0.622 9.836 1 94.81 133 VAL A CA 1
ATOM 1006 C C . VAL A 1 133 ? -13.68 -1.835 10.758 1 94.81 133 VAL A C 1
ATOM 1008 O O . VAL A 1 133 ? -12.594 -2.348 11.047 1 94.81 133 VAL A O 1
ATOM 1011 N N . ARG A 1 134 ? -14.789 -2.285 11.164 1 93.81 134 ARG A N 1
ATOM 1012 C CA . ARG A 1 134 ? -14.82 -3.453 12.039 1 93.81 134 ARG A CA 1
ATOM 1013 C C . ARG A 1 134 ? -14.211 -4.668 11.352 1 93.81 134 ARG A C 1
ATOM 1015 O O . ARG A 1 134 ? -13.453 -5.422 11.969 1 93.81 134 ARG A O 1
ATOM 1022 N N . VAL A 1 135 ? -14.531 -4.859 10.141 1 95.25 135 VAL A N 1
ATOM 1023 C CA . VAL A 1 135 ? -14 -5.98 9.375 1 95.25 135 VAL A CA 1
ATOM 1024 C C . VAL A 1 135 ? -12.484 -5.836 9.234 1 95.25 135 VAL A C 1
ATOM 1026 O O . VAL A 1 135 ? -11.742 -6.793 9.461 1 95.25 135 VAL A O 1
ATOM 1029 N N . LEU A 1 136 ? -12.031 -4.621 8.898 1 95.81 136 LEU A N 1
ATOM 1030 C CA . LEU A 1 136 ? -10.602 -4.379 8.727 1 95.81 136 LEU A CA 1
ATOM 1031 C C . LEU A 1 136 ? -9.852 -4.59 10.039 1 95.81 136 LEU A C 1
ATOM 1033 O O . LEU A 1 136 ? -8.75 -5.152 10.047 1 95.81 136 LEU A O 1
ATOM 1037 N N . ARG A 1 137 ? -10.445 -4.211 11.102 1 93.94 137 ARG A N 1
ATOM 1038 C CA . ARG A 1 137 ? -9.844 -4.414 12.414 1 93.94 137 ARG A CA 1
ATOM 1039 C C . ARG A 1 137 ? -9.719 -5.898 12.742 1 93.94 137 ARG A C 1
ATOM 1041 O O . ARG A 1 137 ? -8.711 -6.34 13.281 1 93.94 137 ARG A O 1
ATOM 1048 N N . ARG A 1 138 ? -10.695 -6.633 12.453 1 94.44 138 ARG A N 1
ATOM 1049 C CA . ARG A 1 138 ? -10.648 -8.07 12.688 1 94.44 138 ARG A CA 1
ATOM 1050 C C . ARG A 1 138 ? -9.547 -8.727 11.852 1 94.44 138 ARG A C 1
ATOM 1052 O O . ARG A 1 138 ? -8.82 -9.594 12.344 1 94.44 138 ARG A O 1
ATOM 1059 N N . ILE A 1 139 ? -9.477 -8.305 10.625 1 95 139 ILE A N 1
ATOM 1060 C CA . ILE A 1 139 ? -8.422 -8.812 9.75 1 95 139 ILE A CA 1
ATOM 1061 C C . ILE A 1 139 ? -7.055 -8.477 10.336 1 95 139 ILE A C 1
ATOM 1063 O O . ILE A 1 139 ? -6.168 -9.336 10.391 1 95 139 ILE A O 1
ATOM 1067 N N . ALA A 1 140 ? -6.91 -7.254 10.781 1 94 140 ALA A N 1
ATOM 1068 C CA . ALA A 1 140 ? -5.656 -6.84 11.398 1 94 140 ALA A CA 1
ATOM 1069 C C . ALA A 1 140 ? -5.34 -7.695 12.625 1 94 140 ALA A C 1
ATOM 1071 O O . ALA A 1 140 ? -4.195 -8.109 12.82 1 94 140 ALA A O 1
ATOM 1072 N N . ARG A 1 141 ? -6.301 -7.98 13.375 1 93.38 141 ARG A N 1
ATOM 1073 C CA . ARG A 1 141 ? -6.117 -8.836 14.547 1 93.38 141 ARG A CA 1
ATOM 1074 C C . ARG A 1 141 ? -5.691 -10.242 14.133 1 93.38 141 ARG A C 1
ATOM 1076 O O . ARG A 1 141 ? -4.77 -10.812 14.719 1 93.38 141 ARG A O 1
ATOM 1083 N N . ASN A 1 142 ? -6.371 -10.797 13.18 1 93.88 142 ASN A N 1
ATOM 1084 C CA . ASN A 1 142 ? -6.035 -12.125 12.68 1 93.88 142 ASN A CA 1
ATOM 1085 C C . ASN A 1 142 ? -4.598 -12.195 12.18 1 93.88 142 ASN A C 1
ATOM 1087 O O . ASN A 1 142 ? -3.969 -13.258 12.219 1 93.88 142 ASN A O 1
ATOM 1091 N N . LEU A 1 143 ? -4.113 -11 11.758 1 92.38 143 LEU A N 1
ATOM 1092 C CA . LEU A 1 143 ? -2.768 -10.961 11.203 1 92.38 143 LEU A CA 1
ATOM 1093 C C . LEU A 1 143 ? -1.751 -10.547 12.266 1 92.38 143 LEU A C 1
ATOM 1095 O O . LEU A 1 143 ? -0.573 -10.352 11.953 1 92.38 143 LEU A O 1
ATOM 1099 N N . GLY A 1 144 ? -2.207 -10.406 13.461 1 88.19 144 GLY A N 1
ATOM 1100 C CA . GLY A 1 144 ? -1.289 -10.297 14.586 1 88.19 144 GLY A CA 1
ATOM 1101 C C . GLY A 1 144 ? -1.139 -8.875 15.094 1 88.19 144 GLY A C 1
ATOM 1102 O O . GLY A 1 144 ? -0.226 -8.578 15.867 1 88.19 144 GLY A O 1
ATOM 1103 N N . HIS A 1 145 ? -2.002 -8.008 14.57 1 85.56 145 HIS A N 1
ATOM 1104 C CA . HIS A 1 145 ? -1.917 -6.648 15.102 1 85.56 145 HIS A CA 1
ATOM 1105 C C . HIS A 1 145 ? -2.564 -6.555 16.484 1 85.56 145 HIS A C 1
ATOM 1107 O O . HIS A 1 145 ? -3.764 -6.805 16.625 1 85.56 145 HIS A O 1
ATOM 1113 N N . PRO A 1 146 ? -1.817 -6.219 17.453 1 78.88 146 PRO A N 1
ATOM 1114 C CA . PRO A 1 146 ? -2.293 -6.359 18.828 1 78.88 146 PRO A CA 1
ATOM 1115 C C . PRO A 1 146 ? -3.422 -5.387 19.156 1 78.88 146 PRO A C 1
ATOM 1117 O O . PRO A 1 146 ? -4.27 -5.688 20.016 1 78.88 146 PRO A O 1
ATOM 1120 N N . ASP A 1 147 ? -3.344 -4.172 18.547 1 71.56 147 ASP A N 1
ATOM 1121 C CA . ASP A 1 147 ? -4.27 -3.145 19.016 1 71.56 147 ASP A CA 1
ATOM 1122 C C . ASP A 1 147 ? -5.453 -3 18.062 1 71.56 147 ASP A C 1
ATOM 1124 O O . ASP A 1 147 ? -6.23 -2.049 18.172 1 71.56 147 ASP A O 1
ATOM 1128 N N . ALA A 1 148 ? -5.531 -3.924 17.312 1 71.69 148 ALA A N 1
ATOM 1129 C CA . ALA A 1 148 ? -6.688 -3.836 16.422 1 71.69 148 ALA A CA 1
ATOM 1130 C C . ALA A 1 148 ? -7.938 -4.402 17.078 1 71.69 148 ALA A C 1
ATOM 1132 O O . ALA A 1 148 ? -7.844 -5.262 17.953 1 71.69 148 ALA A O 1
ATOM 1133 N N . MET B 1 1 ? -42.969 19.203 21.578 1 29.33 1 MET B N 1
ATOM 1134 C CA . MET B 1 1 ? -42.531 18.375 20.438 1 29.33 1 MET B CA 1
ATOM 1135 C C . MET B 1 1 ? -41.062 18.016 20.547 1 29.33 1 MET B C 1
ATOM 1137 O O . MET B 1 1 ? -40.219 18.906 20.609 1 29.33 1 MET B O 1
ATOM 1141 N N . SER B 1 2 ? -40.5 16.984 21.266 1 32.53 2 SER B N 1
ATOM 1142 C CA . SER B 1 2 ? -39.219 16.828 21.953 1 32.53 2 SER B CA 1
ATOM 1143 C C . SER B 1 2 ? -38.094 16.562 20.984 1 32.53 2 SER B C 1
ATOM 1145 O O . SER B 1 2 ? -38.062 15.539 20.297 1 32.53 2 SER B O 1
ATOM 1147 N N . GLU B 1 3 ? -37.625 17.516 20.125 1 35.53 3 GLU B N 1
ATOM 1148 C CA . GLU B 1 3 ? -36.719 17.328 19 1 35.53 3 GLU B CA 1
ATOM 1149 C C . GLU B 1 3 ? -35.406 16.719 19.453 1 35.53 3 GLU B C 1
ATOM 1151 O O . GLU B 1 3 ? -34.781 17.188 20.406 1 35.53 3 GLU B O 1
ATOM 1156 N N . ILE B 1 4 ? -35.25 15.375 19.328 1 34.12 4 ILE B N 1
ATOM 1157 C CA . ILE B 1 4 ? -34.062 14.586 19.719 1 34.12 4 ILE B CA 1
ATOM 1158 C C . ILE B 1 4 ? -32.812 15.219 19.125 1 34.12 4 ILE B C 1
ATOM 1160 O O . ILE B 1 4 ? -32.781 15.609 17.953 1 34.12 4 ILE B O 1
ATOM 1164 N N . PRO B 1 5 ? -31.953 15.672 19.953 1 34.88 5 PRO B N 1
ATOM 1165 C CA . PRO B 1 5 ? -30.719 16.391 19.641 1 34.88 5 PRO B CA 1
ATOM 1166 C C . PRO B 1 5 ? -29.859 15.656 18.625 1 34.88 5 PRO B C 1
ATOM 1168 O O . PRO B 1 5 ? -29.891 14.422 18.547 1 34.88 5 PRO B O 1
ATOM 1171 N N . HIS B 1 6 ? -29.781 16.016 17.312 1 33.28 6 HIS B N 1
ATOM 1172 C CA . HIS B 1 6 ? -28.906 15.578 16.219 1 33.28 6 HIS B CA 1
ATOM 1173 C C . HIS B 1 6 ? -27.469 15.414 16.688 1 33.28 6 HIS B C 1
ATOM 1175 O O . HIS B 1 6 ? -26.75 16.391 16.859 1 33.28 6 HIS B O 1
ATOM 1181 N N . ASP B 1 7 ? -27.219 14.578 17.797 1 30.45 7 ASP B N 1
ATOM 1182 C CA . ASP B 1 7 ? -25.906 14.234 18.344 1 30.45 7 ASP B CA 1
ATOM 1183 C C . ASP B 1 7 ? -24.938 13.836 17.234 1 30.45 7 ASP B C 1
ATOM 1185 O O . ASP B 1 7 ? -25.062 12.758 16.641 1 30.45 7 ASP B O 1
ATOM 1189 N N . ASP B 1 8 ? -24.734 14.508 16.141 1 33.12 8 ASP B N 1
ATOM 1190 C CA . ASP B 1 8 ? -23.703 14.445 15.102 1 33.12 8 ASP B CA 1
ATOM 1191 C C . ASP B 1 8 ? -22.375 13.969 15.672 1 33.12 8 ASP B C 1
ATOM 1193 O O . ASP B 1 8 ? -21.438 14.758 15.805 1 33.12 8 ASP B O 1
ATOM 1197 N N . THR B 1 9 ? -22.375 13.188 16.797 1 33.5 9 THR B N 1
ATOM 1198 C CA . THR B 1 9 ? -21.266 12.641 17.578 1 33.5 9 THR B CA 1
ATOM 1199 C C . THR B 1 9 ? -20.25 11.969 16.672 1 33.5 9 THR B C 1
ATOM 1201 O O . THR B 1 9 ? -20.531 10.938 16.047 1 33.5 9 THR B O 1
ATOM 1204 N N . ALA B 1 10 ? -19.594 12.656 15.781 1 39 10 ALA B N 1
ATOM 1205 C CA . ALA B 1 10 ? -18.359 12.18 15.164 1 39 10 ALA B CA 1
ATOM 1206 C C . ALA B 1 10 ? -17.75 11.039 15.977 1 39 10 ALA B C 1
ATOM 1208 O O . ALA B 1 10 ? -17.25 11.258 17.094 1 39 10 ALA B O 1
ATOM 1209 N N . VAL B 1 11 ? -18.5 9.859 16.078 1 34.53 11 VAL B N 1
ATOM 1210 C CA . VAL B 1 11 ? -18.109 8.641 16.781 1 34.53 11 VAL B CA 1
ATOM 1211 C C . VAL B 1 11 ? -16.594 8.461 16.672 1 34.53 11 VAL B C 1
ATOM 1213 O O . VAL B 1 11 ? -16.047 8.445 15.578 1 34.53 11 VAL B O 1
ATOM 1216 N N . GLN B 1 12 ? -15.914 8.766 17.656 1 37.69 12 GLN B N 1
ATOM 1217 C CA . GLN B 1 12 ? -14.531 8.562 18.078 1 37.69 12 GLN B CA 1
ATOM 1218 C C . GLN B 1 12 ? -14.086 7.125 17.828 1 37.69 12 GLN B C 1
ATOM 1220 O O . GLN B 1 12 ? -14.859 6.188 18.031 1 37.69 12 GLN B O 1
ATOM 1225 N N . HIS B 1 13 ? -13.594 6.512 16.766 1 39 13 HIS B N 1
ATOM 1226 C CA . HIS B 1 13 ? -12.961 5.195 16.797 1 39 13 HIS B CA 1
ATOM 1227 C C . HIS B 1 13 ? -12.508 4.832 18.203 1 39 13 HIS B C 1
ATOM 1229 O O . HIS B 1 13 ? -11.742 5.57 18.828 1 39 13 HIS B O 1
ATOM 1235 N N . PRO B 1 14 ? -13.164 3.926 18.766 1 41 14 PRO B N 1
ATOM 1236 C CA . PRO B 1 14 ? -12.555 3.305 19.938 1 41 14 PRO B CA 1
ATOM 1237 C C . PRO B 1 14 ? -11.164 2.738 19.641 1 41 14 PRO B C 1
ATOM 1239 O O . PRO B 1 14 ? -10.367 2.541 20.562 1 41 14 PRO B O 1
ATOM 1242 N N . SER B 1 15 ? -10.875 2.082 18.5 1 47.69 15 SER B N 1
ATOM 1243 C CA . SER B 1 15 ? -9.492 2.227 18.078 1 47.69 15 SER B CA 1
ATOM 1244 C C . SER B 1 15 ? -9.188 3.658 17.641 1 47.69 15 SER B C 1
ATOM 1246 O O . SER B 1 15 ? -8.031 4.027 17.453 1 47.69 15 SER B O 1
ATOM 1248 N N . GLY B 1 16 ? -10.398 4.531 17.5 1 63.41 16 GLY B N 1
ATOM 1249 C CA . GLY B 1 16 ? -10.961 5.82 17.125 1 63.41 16 GLY B CA 1
ATOM 1250 C C . GLY B 1 16 ? -10.352 6.387 15.852 1 63.41 16 GLY B C 1
ATOM 1251 O O . GLY B 1 16 ? -10.531 7.562 15.547 1 63.41 16 GLY B O 1
ATOM 1252 N N . LEU B 1 17 ? -9.82 5.246 15.008 1 79.12 17 LEU B N 1
ATOM 1253 C CA . LEU B 1 17 ? -9.133 5.77 13.828 1 79.12 17 LEU B CA 1
ATOM 1254 C C . LEU B 1 17 ? -10 5.617 12.578 1 79.12 17 LEU B C 1
ATOM 1256 O O . LEU B 1 17 ? -10.812 4.699 12.492 1 79.12 17 LEU B O 1
ATOM 1260 N N . PRO B 1 18 ? -9.891 6.52 11.695 1 86.06 18 PRO B N 1
ATOM 1261 C CA . PRO B 1 18 ? -10.727 6.527 10.492 1 86.06 18 PRO B CA 1
ATOM 1262 C C . PRO B 1 18 ? -10.469 5.332 9.578 1 86.06 18 PRO B C 1
ATOM 1264 O O . PRO B 1 18 ? -9.469 4.625 9.75 1 86.06 18 PRO B O 1
ATOM 1267 N N . LEU B 1 19 ? -11.359 5.035 8.648 1 90.94 19 LEU B N 1
ATOM 1268 C CA . LEU B 1 19 ? -11.312 3.926 7.699 1 90.94 19 LEU B CA 1
ATOM 1269 C C . LEU B 1 19 ? -9.984 3.916 6.945 1 90.94 19 LEU B C 1
ATOM 1271 O O . LEU B 1 19 ? -9.375 2.861 6.77 1 90.94 19 LEU B O 1
ATOM 1275 N N . ALA B 1 20 ? -9.57 5.109 6.535 1 89.5 20 ALA B N 1
ATOM 1276 C CA . ALA B 1 20 ? -8.336 5.215 5.766 1 89.5 20 ALA B CA 1
ATOM 1277 C C . ALA B 1 20 ? -7.148 4.656 6.551 1 89.5 20 ALA B C 1
ATOM 1279 O O . ALA B 1 20 ? -6.246 4.047 5.973 1 89.5 20 ALA B O 1
ATOM 1280 N N . HIS B 1 21 ? -7.145 4.836 7.801 1 86.31 21 HIS B N 1
ATOM 1281 C CA . HIS B 1 21 ? -6.094 4.293 8.656 1 86.31 21 HIS B CA 1
ATOM 1282 C C . HIS B 1 21 ? -6.105 2.77 8.641 1 86.31 21 HIS B C 1
ATOM 1284 O O . HIS B 1 21 ? -5.07 2.139 8.414 1 86.31 21 HIS B O 1
ATOM 1290 N N . TRP B 1 22 ? -7.168 2.213 8.867 1 91.62 22 TRP B N 1
ATOM 1291 C CA . TRP B 1 22 ? -7.266 0.759 8.938 1 91.62 22 TRP B CA 1
ATOM 1292 C C . TRP B 1 22 ? -7.043 0.127 7.57 1 91.62 22 TRP B C 1
ATOM 1294 O O . TRP B 1 22 ? -6.496 -0.973 7.465 1 91.62 22 TRP B O 1
ATOM 1304 N N . LEU B 1 23 ? -7.539 0.799 6.582 1 94.19 23 LEU B N 1
ATOM 1305 C CA . LEU B 1 23 ? -7.266 0.358 5.219 1 94.19 23 LEU B CA 1
ATOM 1306 C C . LEU B 1 23 ? -5.762 0.25 4.977 1 94.19 23 LEU B C 1
ATOM 1308 O O . LEU B 1 23 ? -5.273 -0.797 4.543 1 94.19 23 LEU B O 1
ATOM 1312 N N . THR B 1 24 ? -5.02 1.263 5.266 1 90.56 24 THR B N 1
ATOM 1313 C CA . THR B 1 24 ? -3.576 1.305 5.066 1 90.56 24 THR B CA 1
ATOM 1314 C C . THR B 1 24 ? -2.877 0.269 5.941 1 90.56 24 THR B C 1
ATOM 1316 O O . THR B 1 24 ? -2.002 -0.461 5.473 1 90.56 24 THR B O 1
ATOM 1319 N N . LEU B 1 25 ? -3.277 0.201 7.172 1 88.81 25 LEU B N 1
ATOM 1320 C CA . LEU B 1 25 ? -2.658 -0.726 8.109 1 88.81 25 LEU B CA 1
ATOM 1321 C C . LEU B 1 25 ? -2.881 -2.17 7.676 1 88.81 25 LEU B C 1
ATOM 1323 O O . LEU B 1 25 ? -1.938 -2.963 7.637 1 88.81 25 LEU B O 1
ATOM 1327 N N . THR B 1 26 ? -4.129 -2.531 7.352 1 94.06 26 THR B N 1
ATOM 1328 C CA . THR B 1 26 ? -4.465 -3.902 6.98 1 94.06 26 THR B CA 1
ATOM 1329 C C . THR B 1 26 ? -3.777 -4.293 5.676 1 94.06 26 THR B C 1
ATOM 1331 O O . THR B 1 26 ? -3.244 -5.398 5.555 1 94.06 26 THR B O 1
ATOM 1334 N N . GLU B 1 27 ? -3.809 -3.379 4.77 1 94.25 27 GLU B N 1
ATOM 1335 C CA . GLU B 1 27 ? -3.084 -3.641 3.527 1 94.25 27 GLU B CA 1
ATOM 1336 C C . GLU B 1 27 ? -1.603 -3.893 3.797 1 94.25 27 GLU B C 1
ATOM 1338 O O . GLU B 1 27 ? -1.013 -4.816 3.23 1 94.25 27 GLU B O 1
ATOM 1343 N N . GLY B 1 28 ? -1.012 -3.133 4.598 1 91.75 28 GLY B N 1
ATOM 1344 C CA . GLY B 1 28 ? 0.386 -3.305 4.961 1 91.75 28 GLY B CA 1
ATOM 1345 C C . GLY B 1 28 ? 0.672 -4.645 5.613 1 91.75 28 GLY B C 1
ATOM 1346 O O . GLY B 1 28 ? 1.697 -5.27 5.336 1 91.75 28 GLY B O 1
ATOM 1347 N N . LEU B 1 29 ? -0.177 -5.047 6.48 1 91.62 29 LEU B N 1
ATOM 1348 C CA . LEU B 1 29 ? -0.017 -6.336 7.148 1 91.62 29 LEU B CA 1
ATOM 1349 C C . LEU B 1 29 ? -0.099 -7.48 6.145 1 91.62 29 LEU B C 1
ATOM 1351 O O . LEU B 1 29 ? 0.719 -8.406 6.184 1 91.62 29 LEU B O 1
ATOM 1355 N N . ILE B 1 30 ? -1.055 -7.395 5.273 1 92.81 30 ILE B N 1
ATOM 1356 C CA . ILE B 1 30 ? -1.197 -8.406 4.234 1 92.81 30 ILE B CA 1
ATOM 1357 C C . ILE B 1 30 ? 0.041 -8.406 3.34 1 92.81 30 ILE B C 1
ATOM 1359 O O . ILE B 1 30 ? 0.622 -9.461 3.074 1 92.81 30 ILE B O 1
ATOM 1363 N N . ALA B 1 31 ? 0.45 -7.281 2.92 1 91.31 31 ALA B N 1
ATOM 1364 C CA . ALA B 1 31 ? 1.618 -7.145 2.053 1 91.31 31 ALA B CA 1
ATOM 1365 C C . ALA B 1 31 ? 2.863 -7.73 2.717 1 91.31 31 ALA B C 1
ATOM 1367 O O . ALA B 1 31 ? 3.662 -8.406 2.066 1 91.31 31 ALA B O 1
ATOM 1368 N N . ALA B 1 32 ? 3.025 -7.492 3.969 1 90.31 32 ALA B N 1
ATOM 1369 C CA . ALA B 1 32 ? 4.184 -8 4.699 1 90.31 32 ALA B CA 1
ATOM 1370 C C . ALA B 1 32 ? 4.172 -9.531 4.754 1 90.31 32 ALA B C 1
ATOM 1372 O O . ALA B 1 32 ? 5.207 -10.172 4.562 1 90.31 32 ALA B O 1
ATOM 1373 N N . ARG B 1 33 ? 3.059 -10.039 4.98 1 91 33 ARG B N 1
ATOM 1374 C CA . ARG B 1 33 ? 2.939 -11.492 5.059 1 91 33 ARG B CA 1
ATOM 1375 C C . ARG B 1 33 ? 3.158 -12.141 3.695 1 91 33 ARG B C 1
ATOM 1377 O O . ARG B 1 33 ? 3.781 -13.195 3.596 1 91 33 ARG B O 1
ATOM 1384 N N . VAL B 1 34 ? 2.646 -11.523 2.742 1 92.12 34 VAL B N 1
ATOM 1385 C CA . VAL B 1 34 ? 2.875 -12.008 1.385 1 92.12 34 VAL B CA 1
ATOM 1386 C C . VAL B 1 34 ? 4.367 -11.945 1.059 1 92.12 34 VAL B C 1
ATOM 1388 O O . VAL B 1 34 ? 4.934 -12.906 0.534 1 92.12 34 VAL B O 1
ATOM 1391 N N . ALA B 1 35 ? 4.961 -10.906 1.373 1 91.88 35 ALA B N 1
ATOM 1392 C CA . ALA B 1 35 ? 6.391 -10.758 1.126 1 91.88 35 ALA B CA 1
ATOM 1393 C C . ALA B 1 35 ? 7.188 -11.852 1.826 1 91.88 35 ALA B C 1
ATOM 1395 O O . ALA B 1 35 ? 8.141 -12.391 1.262 1 91.88 35 ALA B O 1
ATOM 1396 N N . GLU B 1 36 ? 6.797 -12.094 3.02 1 91.06 36 GLU B N 1
ATOM 1397 C CA . GLU B 1 36 ? 7.457 -13.164 3.762 1 91.06 36 GLU B CA 1
ATOM 1398 C C . GLU B 1 36 ? 7.316 -14.5 3.041 1 91.06 36 GLU B C 1
ATOM 1400 O O . GLU B 1 36 ? 8.281 -15.258 2.93 1 91.06 36 GLU B O 1
ATOM 1405 N N . SER B 1 37 ? 6.141 -14.781 2.578 1 91.19 37 SER B N 1
ATOM 1406 C CA . SER B 1 37 ? 5.891 -16.016 1.846 1 91.19 37 SER B CA 1
ATOM 1407 C C . SER B 1 37 ? 6.711 -16.078 0.563 1 91.19 37 SER B C 1
ATOM 1409 O O . SER B 1 37 ? 7.285 -17.125 0.236 1 91.19 37 SER B O 1
ATOM 1411 N N . LEU B 1 38 ? 6.812 -14.969 -0.148 1 92.44 38 LEU B N 1
ATOM 1412 C CA . LEU B 1 38 ? 7.59 -14.898 -1.38 1 92.44 38 LEU B CA 1
ATOM 1413 C C . LEU B 1 38 ? 9.07 -15.148 -1.105 1 92.44 38 LEU B C 1
ATOM 1415 O O . LEU B 1 38 ? 9.727 -15.883 -1.849 1 92.44 38 LEU B O 1
ATOM 1419 N N . GLU B 1 39 ? 9.492 -14.602 -0.023 1 91.88 39 GLU B N 1
ATOM 1420 C CA . GLU B 1 39 ? 10.891 -14.781 0.36 1 91.88 39 GLU B CA 1
ATOM 1421 C C . GLU B 1 39 ? 11.203 -16.25 0.61 1 91.88 39 GLU B C 1
ATOM 1423 O O . GLU B 1 39 ? 12.273 -16.734 0.232 1 91.88 39 GLU B O 1
ATOM 1428 N N . GLU B 1 40 ? 10.328 -16.906 1.212 1 90.44 40 GLU B N 1
ATOM 1429 C CA . GLU B 1 40 ? 10.492 -18.328 1.475 1 90.44 40 GLU B CA 1
ATOM 1430 C C . GLU B 1 40 ? 10.641 -19.109 0.175 1 90.44 40 GLU B C 1
ATOM 1432 O O . GLU B 1 40 ? 11.242 -20.188 0.164 1 90.44 40 GLU B O 1
ATOM 1437 N N . HIS B 1 41 ? 10.18 -18.547 -0.907 1 88.88 41 HIS B N 1
ATOM 1438 C CA . HIS B 1 41 ? 10.234 -19.219 -2.197 1 88.88 41 HIS B CA 1
ATOM 1439 C C . HIS B 1 41 ? 11.273 -18.578 -3.113 1 88.88 41 HIS B C 1
ATOM 1441 O O . HIS B 1 41 ? 11.312 -18.859 -4.312 1 88.88 41 HIS B O 1
ATOM 1447 N N . GLY B 1 42 ? 12.016 -17.625 -2.578 1 90.06 42 GLY B N 1
ATOM 1448 C CA . GLY B 1 42 ? 13.102 -17 -3.311 1 90.06 42 GLY B CA 1
ATOM 1449 C C . GLY B 1 42 ? 12.617 -16 -4.355 1 90.06 42 GLY B C 1
ATOM 1450 O O . GLY B 1 42 ? 13.281 -15.797 -5.371 1 90.06 42 GLY B O 1
ATOM 1451 N N . LEU B 1 43 ? 11.438 -15.469 -4.195 1 93.88 43 LEU B N 1
ATOM 1452 C CA . LEU B 1 43 ? 10.859 -14.523 -5.137 1 93.88 43 LEU B CA 1
ATOM 1453 C C . LEU B 1 43 ? 10.797 -13.125 -4.527 1 93.88 43 LEU B C 1
ATOM 1455 O O . LEU B 1 43 ? 10.492 -12.969 -3.344 1 93.88 43 LEU B O 1
ATOM 1459 N N . THR B 1 44 ? 11.047 -12.156 -5.324 1 92.19 44 THR B N 1
ATOM 1460 C CA . THR B 1 44 ? 10.75 -10.773 -4.953 1 92.19 44 THR B CA 1
ATOM 1461 C C . THR B 1 44 ? 9.312 -10.414 -5.312 1 92.19 44 THR B C 1
ATOM 1463 O O . THR B 1 44 ? 8.648 -11.148 -6.051 1 92.19 44 THR B O 1
ATOM 1466 N N . ARG B 1 45 ? 8.82 -9.258 -4.762 1 91.12 45 ARG B N 1
ATOM 1467 C CA . ARG B 1 45 ? 7.496 -8.758 -5.121 1 91.12 45 ARG B CA 1
ATOM 1468 C C . ARG B 1 45 ? 7.41 -8.461 -6.613 1 91.12 45 ARG B C 1
ATOM 1470 O O . ARG B 1 45 ? 6.391 -8.742 -7.25 1 91.12 45 ARG B O 1
ATOM 1477 N N . ALA B 1 46 ? 8.461 -7.891 -7.121 1 92.88 46 ALA B N 1
ATOM 1478 C CA . ALA B 1 46 ? 8.469 -7.566 -8.547 1 92.88 46 ALA B CA 1
ATOM 1479 C C . ALA B 1 46 ? 8.398 -8.836 -9.398 1 92.88 46 ALA B C 1
ATOM 1481 O O . ALA B 1 46 ? 7.656 -8.883 -10.383 1 92.88 46 ALA B O 1
ATOM 1482 N N . GLN B 1 47 ? 9.133 -9.766 -8.984 1 94.06 47 GLN B N 1
ATOM 1483 C CA . GLN B 1 47 ? 9.109 -11.031 -9.719 1 94.06 47 GLN B CA 1
ATOM 1484 C C . GLN B 1 47 ? 7.738 -11.703 -9.617 1 94.06 47 GLN B C 1
ATOM 1486 O O . GLN B 1 47 ? 7.258 -12.297 -10.578 1 94.06 47 GLN B O 1
ATOM 1491 N N . TRP B 1 48 ? 7.188 -11.609 -8.469 1 94.31 48 TRP B N 1
ATOM 1492 C CA . TRP B 1 48 ? 5.836 -12.125 -8.273 1 94.31 48 TRP B CA 1
ATOM 1493 C C . TRP B 1 48 ? 4.844 -11.406 -9.188 1 94.31 48 TRP B C 1
ATOM 1495 O O . TRP B 1 48 ? 4.02 -12.047 -9.836 1 94.31 48 TRP B O 1
ATOM 1505 N N . GLN B 1 49 ? 4.898 -10.156 -9.273 1 92.81 49 GLN B N 1
ATOM 1506 C CA . GLN B 1 49 ? 4.043 -9.391 -10.164 1 92.81 49 GLN B CA 1
ATOM 1507 C C . GLN B 1 49 ? 4.238 -9.82 -11.617 1 92.81 49 GLN B C 1
ATOM 1509 O O . GLN B 1 49 ? 3.268 -9.977 -12.359 1 92.81 49 GLN B O 1
ATOM 1514 N N . LEU B 1 50 ? 5.453 -9.977 -12.023 1 95.69 50 LEU B N 1
ATOM 1515 C CA . LEU B 1 50 ? 5.77 -10.414 -13.375 1 95.69 50 LEU B CA 1
ATOM 1516 C C . LEU B 1 50 ? 5.18 -11.789 -13.664 1 95.69 50 LEU B C 1
ATOM 1518 O O . LEU B 1 50 ? 4.582 -12.008 -14.719 1 95.69 50 LEU B O 1
ATOM 1522 N N . LEU B 1 51 ? 5.34 -12.719 -12.742 1 95.38 51 LEU B N 1
ATOM 1523 C CA . LEU B 1 51 ? 4.789 -14.062 -12.891 1 95.38 51 LEU B CA 1
ATOM 1524 C C . LEU B 1 51 ? 3.273 -14.008 -13.055 1 95.38 51 LEU B C 1
ATOM 1526 O O . LEU B 1 51 ? 2.713 -14.688 -13.914 1 95.38 51 LEU B O 1
ATOM 1530 N N . ASN B 1 52 ? 2.645 -13.227 -12.234 1 93.25 52 ASN B N 1
ATOM 1531 C CA . ASN B 1 52 ? 1.191 -13.109 -12.312 1 93.25 52 ASN B CA 1
ATOM 1532 C C . ASN B 1 52 ? 0.743 -12.523 -13.641 1 93.25 52 ASN B C 1
ATOM 1534 O O . ASN B 1 52 ? -0.241 -12.977 -14.227 1 93.25 52 ASN B O 1
ATOM 1538 N N . THR B 1 53 ? 1.418 -11.5 -14.062 1 93.81 53 THR B N 1
ATOM 1539 C CA . THR B 1 53 ? 1.107 -10.883 -15.344 1 93.81 53 THR B CA 1
ATOM 1540 C C . THR B 1 53 ? 1.225 -11.898 -16.484 1 93.81 53 THR B C 1
ATOM 1542 O O . THR B 1 53 ? 0.353 -11.969 -17.344 1 93.81 53 THR B O 1
ATOM 1545 N N . LEU B 1 54 ? 2.195 -12.711 -16.438 1 96.38 54 LEU B N 1
ATOM 1546 C CA . LEU B 1 54 ? 2.502 -13.648 -17.516 1 96.38 54 LEU B CA 1
ATOM 1547 C C . LEU B 1 54 ? 1.596 -14.875 -17.453 1 96.38 54 LEU B C 1
ATOM 1549 O O . LEU B 1 54 ? 1.52 -15.648 -18.406 1 96.38 54 LEU B O 1
ATOM 1553 N N . THR B 1 55 ? 0.962 -15.086 -16.328 1 92.44 55 THR B N 1
ATOM 1554 C CA . THR B 1 55 ? -0.022 -16.156 -16.219 1 92.44 55 THR B CA 1
ATOM 1555 C C . THR B 1 55 ? -1.224 -15.875 -17.109 1 92.44 55 THR B C 1
ATOM 1557 O O . THR B 1 55 ? -1.887 -16.797 -17.578 1 92.44 55 THR B O 1
ATOM 1560 N N . VAL B 1 56 ? -1.49 -14.656 -17.422 1 90.69 56 VAL B N 1
ATOM 1561 C CA . VAL B 1 56 ? -2.65 -14.242 -18.203 1 90.69 56 VAL B CA 1
ATOM 1562 C C . VAL B 1 56 ? -2.332 -14.336 -19.688 1 90.69 56 VAL B C 1
ATOM 1564 O O . VAL B 1 56 ? -3.109 -14.898 -20.469 1 90.69 56 VAL B O 1
ATOM 1567 N N . ALA B 1 57 ? -1.184 -13.781 -20.047 1 94 57 ALA B N 1
ATOM 1568 C CA . ALA B 1 57 ? -0.772 -13.789 -21.438 1 94 57 ALA B CA 1
ATOM 1569 C C . ALA B 1 57 ? 0.714 -13.477 -21.578 1 94 57 ALA B C 1
ATOM 1571 O O . ALA B 1 57 ? 1.296 -12.812 -20.719 1 94 57 ALA B O 1
ATOM 1572 N N . PRO B 1 58 ? 1.332 -14.008 -22.719 1 96.75 58 PRO B N 1
ATOM 1573 C CA . PRO B 1 58 ? 2.691 -13.555 -23.016 1 96.75 58 PRO B CA 1
ATOM 1574 C C . PRO B 1 58 ? 2.787 -12.039 -23.172 1 96.75 58 PRO B C 1
ATOM 1576 O O . PRO B 1 58 ? 1.834 -11.398 -23.625 1 96.75 58 PRO B O 1
ATOM 1579 N N . GLN B 1 59 ? 3.912 -11.445 -22.75 1 97.69 59 GLN B N 1
ATOM 1580 C CA . GLN B 1 59 ? 4.094 -10 -22.828 1 97.69 59 GLN B CA 1
ATOM 1581 C C . GLN B 1 59 ? 5.496 -9.641 -23.312 1 97.69 59 GLN B C 1
ATOM 1583 O O . GLN B 1 59 ? 6.453 -10.367 -23.031 1 97.69 59 GLN B O 1
ATOM 1588 N N . SER B 1 60 ? 5.547 -8.516 -24.016 1 96.94 60 SER B N 1
ATOM 1589 C CA . SER B 1 60 ? 6.844 -7.945 -24.359 1 96.94 60 SER B CA 1
ATOM 1590 C C . SER B 1 60 ? 7.48 -7.258 -23.156 1 96.94 60 SER B C 1
ATOM 1592 O O . SER B 1 60 ? 6.816 -7.035 -22.141 1 96.94 60 SER B O 1
ATOM 1594 N N . ARG B 1 61 ? 8.766 -6.996 -23.297 1 94.12 61 ARG B N 1
ATOM 1595 C CA . ARG B 1 61 ? 9.453 -6.266 -22.25 1 94.12 61 ARG B CA 1
ATOM 1596 C C . ARG B 1 61 ? 8.781 -4.926 -21.969 1 94.12 61 ARG B C 1
ATOM 1598 O O . ARG B 1 61 ? 8.594 -4.543 -20.812 1 94.12 61 ARG B O 1
ATOM 1605 N N . ALA B 1 62 ? 8.422 -4.25 -23.031 1 93.94 62 ALA B N 1
ATOM 1606 C CA . ALA B 1 62 ? 7.789 -2.939 -22.906 1 93.94 62 ALA B CA 1
ATOM 1607 C C . ALA B 1 62 ? 6.457 -3.043 -22.172 1 93.94 62 ALA B C 1
ATOM 1609 O O . ALA B 1 62 ? 6.141 -2.201 -21.328 1 93.94 62 ALA B O 1
ATOM 1610 N N . GLU B 1 63 ? 5.707 -4.07 -22.453 1 94.94 63 GLU B N 1
ATOM 1611 C CA . GLU B 1 63 ? 4.426 -4.293 -21.797 1 94.94 63 GLU B CA 1
ATOM 1612 C C . GLU B 1 63 ? 4.613 -4.625 -20.312 1 94.94 63 GLU B C 1
ATOM 1614 O O . GLU B 1 63 ? 3.848 -4.164 -19.469 1 94.94 63 GLU B O 1
ATOM 1619 N N . LEU B 1 64 ? 5.594 -5.398 -20.016 1 95.06 64 LEU B N 1
ATOM 1620 C CA . LEU B 1 64 ? 5.895 -5.734 -18.625 1 95.06 64 LEU B CA 1
ATOM 1621 C C . LEU B 1 64 ? 6.285 -4.488 -17.844 1 95.06 64 LEU B C 1
ATOM 1623 O O . LEU B 1 64 ? 5.789 -4.27 -16.734 1 95.06 64 LEU B O 1
ATOM 1627 N N . GLU B 1 65 ? 7.141 -3.65 -18.422 1 93.25 65 GLU B N 1
ATOM 1628 C CA . GLU B 1 65 ? 7.594 -2.426 -17.766 1 93.25 65 GLU B CA 1
ATOM 1629 C C . GLU B 1 65 ? 6.434 -1.463 -17.531 1 93.25 65 GLU B C 1
ATOM 1631 O O . GLU B 1 65 ? 6.391 -0.78 -16.5 1 93.25 65 GLU B O 1
ATOM 1636 N N . ALA B 1 66 ? 5.504 -1.446 -18.453 1 91.25 66 ALA B N 1
ATOM 1637 C CA . ALA B 1 66 ? 4.375 -0.523 -18.391 1 91.25 66 ALA B CA 1
ATOM 1638 C C . ALA B 1 66 ? 3.479 -0.837 -17.188 1 91.25 66 ALA B C 1
ATOM 1640 O O . ALA B 1 66 ? 2.711 0.017 -16.734 1 91.25 66 ALA B O 1
ATOM 1641 N N . GLY B 1 67 ? 3.574 -2.053 -16.641 1 87.44 67 GLY B N 1
ATOM 1642 C CA . GLY B 1 67 ? 2.777 -2.459 -15.5 1 87.44 67 GLY B CA 1
ATOM 1643 C C . GLY B 1 67 ? 3.328 -1.953 -14.18 1 87.44 67 GLY B C 1
ATOM 1644 O O . GLY B 1 67 ? 2.678 -2.082 -13.141 1 87.44 67 GLY B O 1
ATOM 1645 N N . PHE B 1 68 ? 4.43 -1.387 -14.195 1 87 68 PHE B N 1
ATOM 1646 C CA . PHE B 1 68 ? 5.074 -0.898 -12.984 1 87 68 PHE B CA 1
ATOM 1647 C C . PHE B 1 68 ? 5.047 0.625 -12.93 1 87 68 PHE B C 1
ATOM 1649 O O . PHE B 1 68 ? 4.941 1.285 -13.969 1 87 68 PHE B O 1
ATOM 1656 N N . GLU B 1 69 ? 5.141 1.095 -11.688 1 75.5 69 GLU B N 1
ATOM 1657 C CA . GLU B 1 69 ? 5.344 2.531 -11.531 1 75.5 69 GLU B CA 1
ATOM 1658 C C . GLU B 1 69 ? 6.645 2.98 -12.195 1 75.5 69 GLU B C 1
ATOM 1660 O O . GLU B 1 69 ? 7.617 2.227 -12.234 1 75.5 69 GLU B O 1
ATOM 1665 N N . GLU B 1 70 ? 6.629 4.238 -12.555 1 76.25 70 GLU B N 1
ATOM 1666 C CA . GLU B 1 70 ? 7.75 4.777 -13.32 1 76.25 70 GLU B CA 1
ATOM 1667 C C . GLU B 1 70 ? 9.07 4.566 -12.578 1 76.25 70 GLU B C 1
ATOM 1669 O O . GLU B 1 70 ? 10.062 4.148 -13.18 1 76.25 70 GLU B O 1
ATOM 1674 N N . GLU B 1 71 ? 9.07 4.754 -11.344 1 74.12 71 GLU B N 1
ATOM 1675 C CA . GLU B 1 71 ? 10.281 4.703 -10.539 1 74.12 71 GLU B CA 1
ATOM 1676 C C . GLU B 1 71 ? 10.797 3.273 -10.398 1 74.12 71 GLU B C 1
ATOM 1678 O O . GLU B 1 71 ? 11.945 3.055 -10.016 1 74.12 71 GLU B O 1
ATOM 1683 N N . GLN B 1 72 ? 10.008 2.303 -10.812 1 78.31 72 GLN B N 1
ATOM 1684 C CA . GLN B 1 72 ? 10.359 0.899 -10.617 1 78.31 72 GLN B CA 1
ATOM 1685 C C . GLN B 1 72 ? 10.703 0.231 -11.945 1 78.31 72 GLN B C 1
ATOM 1687 O O . GLN B 1 72 ? 11.227 -0.887 -11.961 1 78.31 72 GLN B O 1
ATOM 1692 N N . ARG B 1 73 ? 10.516 0.918 -13.023 1 83.88 73 ARG B N 1
ATOM 1693 C CA . ARG B 1 73 ? 10.602 0.303 -14.344 1 83.88 73 ARG B CA 1
ATOM 1694 C C . ARG B 1 73 ? 12.031 -0.115 -14.664 1 83.88 73 ARG B C 1
ATOM 1696 O O . ARG B 1 73 ? 12.25 -1.127 -15.336 1 83.88 73 ARG B O 1
ATOM 1703 N N . GLY B 1 74 ? 12.922 0.58 -14.203 1 85.69 74 GLY B N 1
ATOM 1704 C CA . GLY B 1 74 ? 14.32 0.269 -14.461 1 85.69 74 GLY B CA 1
ATOM 1705 C C . GLY B 1 74 ? 14.742 -1.072 -13.891 1 85.69 74 GLY B C 1
ATOM 1706 O O . GLY B 1 74 ? 15.664 -1.706 -14.414 1 85.69 74 GLY B O 1
ATOM 1707 N N . ALA B 1 75 ? 14.055 -1.519 -12.891 1 86.81 75 ALA B N 1
ATOM 1708 C CA . ALA B 1 75 ? 14.422 -2.766 -12.227 1 86.81 75 ALA B CA 1
ATOM 1709 C C . ALA B 1 75 ? 13.766 -3.963 -12.898 1 86.81 75 ALA B C 1
ATOM 1711 O O . ALA B 1 75 ? 14.148 -5.109 -12.656 1 86.81 75 ALA B O 1
ATOM 1712 N N . VAL B 1 76 ? 12.891 -3.725 -13.75 1 92.75 76 VAL B N 1
ATOM 1713 C CA . VAL B 1 76 ? 12.07 -4.785 -14.336 1 92.75 76 VAL B CA 1
ATOM 1714 C C . VAL B 1 76 ? 12.945 -5.691 -15.195 1 92.75 76 VAL B C 1
ATOM 1716 O O . VAL B 1 76 ? 12.82 -6.918 -15.141 1 92.75 76 VAL B O 1
ATOM 1719 N N . SER B 1 77 ? 13.82 -5.094 -15.945 1 91.88 77 SER B N 1
ATOM 1720 C CA . SER B 1 77 ? 14.68 -5.871 -16.828 1 91.88 77 SER B CA 1
ATOM 1721 C C . SER B 1 77 ? 15.5 -6.891 -16.047 1 91.88 77 SER B C 1
ATOM 1723 O O . SER B 1 77 ? 15.555 -8.07 -16.422 1 91.88 77 SER B O 1
ATOM 1725 N N . GLY B 1 78 ? 16.078 -6.43 -15.055 1 94.81 78 GLY B N 1
ATOM 1726 C CA . GLY B 1 78 ? 16.859 -7.336 -14.234 1 94.81 78 GLY B CA 1
ATOM 1727 C C . GLY B 1 78 ? 16.031 -8.438 -13.609 1 94.81 78 GLY B C 1
ATOM 1728 O O . GLY B 1 78 ? 16.469 -9.594 -13.555 1 94.81 78 GLY B O 1
ATOM 1729 N N . GLN B 1 79 ? 14.859 -8.133 -13.164 1 95.94 79 GLN B N 1
ATOM 1730 C CA . GLN B 1 79 ? 13.969 -9.094 -12.516 1 95.94 79 GLN B CA 1
ATOM 1731 C C . GLN B 1 79 ? 13.516 -10.172 -13.492 1 95.94 79 GLN B C 1
ATOM 1733 O O . GLN B 1 79 ? 13.477 -11.352 -13.148 1 95.94 79 GLN B O 1
ATOM 1738 N N . ILE B 1 80 ? 13.133 -9.719 -14.648 1 96.56 80 ILE B N 1
ATOM 1739 C CA . ILE B 1 80 ? 12.648 -10.688 -15.633 1 96.56 80 ILE B CA 1
ATOM 1740 C C . ILE B 1 80 ? 13.805 -11.57 -16.094 1 96.56 80 ILE B C 1
ATOM 1742 O O . ILE B 1 80 ? 13.617 -12.766 -16.344 1 96.56 80 ILE B O 1
ATOM 1746 N N . GLU B 1 81 ? 15.023 -11.016 -16.297 1 95.94 81 GLU B N 1
ATOM 1747 C CA . GLU B 1 81 ? 16.188 -11.805 -16.688 1 95.94 81 GLU B CA 1
ATOM 1748 C C . GLU B 1 81 ? 16.5 -12.883 -15.648 1 95.94 81 GLU B C 1
ATOM 1750 O O . GLU B 1 81 ? 16.875 -14 -16 1 95.94 81 GLU B O 1
ATOM 1755 N N . GLU B 1 82 ? 16.328 -12.562 -14.43 1 96.25 82 GLU B N 1
ATOM 1756 C CA . GLU B 1 82 ? 16.547 -13.539 -13.367 1 96.25 82 GLU B CA 1
ATOM 1757 C C . GLU B 1 82 ? 15.547 -14.695 -13.469 1 96.25 82 GLU B C 1
ATOM 1759 O O . GLU B 1 82 ? 15.898 -15.852 -13.234 1 96.25 82 GLU B O 1
ATOM 1764 N N . LEU B 1 83 ? 14.352 -14.43 -13.805 1 96.81 83 LEU B N 1
ATOM 1765 C CA . LEU B 1 83 ? 13.336 -15.461 -13.969 1 96.81 83 LEU B CA 1
ATOM 1766 C C . LEU B 1 83 ? 13.648 -16.344 -15.172 1 96.81 83 LEU B C 1
ATOM 1768 O O . LEU B 1 83 ? 13.367 -17.547 -15.164 1 96.81 83 LEU B O 1
ATOM 1772 N N . VAL B 1 84 ? 14.227 -15.727 -16.203 1 97.06 84 VAL B N 1
ATOM 1773 C CA . VAL B 1 84 ? 14.664 -16.484 -17.359 1 97.06 84 VAL B CA 1
ATOM 1774 C C . VAL B 1 84 ? 15.812 -17.406 -16.984 1 97.06 84 VAL B C 1
ATOM 1776 O O . VAL B 1 84 ? 15.805 -18.594 -17.312 1 97.06 84 VAL B O 1
ATOM 1779 N N . GLU B 1 85 ? 16.719 -16.859 -16.281 1 96.19 85 GLU B N 1
ATOM 1780 C CA . GLU B 1 85 ? 17.875 -17.625 -15.844 1 96.19 85 GLU B CA 1
ATOM 1781 C C . GLU B 1 85 ? 17.469 -18.797 -14.961 1 96.19 85 GLU B C 1
ATOM 1783 O O . GLU B 1 85 ? 18.06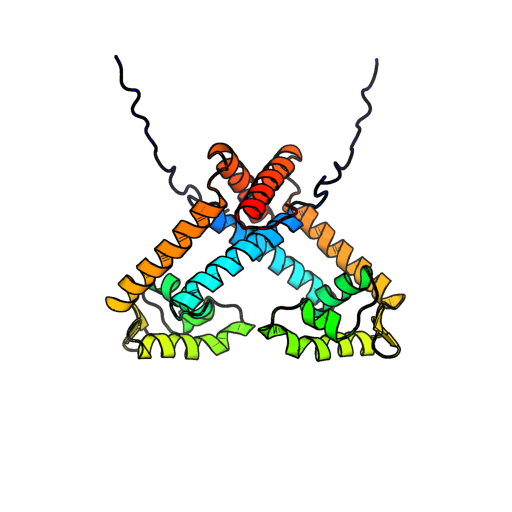2 -19.859 -15.016 1 96.19 85 GLU B O 1
ATOM 1788 N N . SER B 1 86 ? 16.422 -18.609 -14.219 1 94.81 86 SER B N 1
ATOM 1789 C CA . SER B 1 86 ? 15.945 -19.641 -13.32 1 94.81 86 SER B CA 1
ATOM 1790 C C . SER B 1 86 ? 15.008 -20.609 -14.039 1 94.81 86 SER B C 1
ATOM 1792 O O . SER B 1 86 ? 14.469 -21.531 -13.43 1 94.81 86 SER B O 1
ATOM 1794 N N . HIS B 1 87 ? 14.734 -20.344 -15.258 1 96.56 87 HIS B N 1
ATOM 1795 C CA . HIS B 1 87 ? 13.953 -21.188 -16.156 1 96.56 87 HIS B CA 1
ATOM 1796 C C . HIS B 1 87 ? 12.469 -21.156 -15.797 1 96.56 87 HIS B C 1
ATOM 1798 O O . HIS B 1 87 ? 11.742 -22.125 -16.047 1 96.56 87 HIS B O 1
ATOM 1804 N N . TRP B 1 88 ? 12.039 -20.109 -15.148 1 96.75 88 TRP B N 1
ATOM 1805 C CA . TRP B 1 88 ? 10.609 -19.938 -14.891 1 96.75 88 TRP B CA 1
ATOM 1806 C C . TRP B 1 88 ? 9.938 -19.219 -16.062 1 96.75 88 TRP B C 1
ATOM 1808 O O . TRP B 1 88 ? 8.734 -19.391 -16.281 1 96.75 88 TRP B O 1
ATOM 1818 N N . VAL B 1 89 ? 10.734 -18.469 -16.766 1 98.12 89 VAL B N 1
ATOM 1819 C CA . VAL B 1 89 ? 10.273 -17.703 -17.906 1 98.12 89 VAL B CA 1
ATOM 1820 C C . VAL B 1 89 ? 11.18 -17.984 -19.109 1 98.12 89 VAL B C 1
ATOM 1822 O O . VAL B 1 89 ? 12.375 -18.234 -18.953 1 98.12 89 VAL B O 1
ATOM 1825 N N . THR B 1 90 ? 10.633 -18.047 -20.203 1 98.25 90 THR B N 1
ATOM 1826 C CA . THR B 1 90 ? 11.383 -18.094 -21.453 1 98.25 90 THR B CA 1
ATOM 1827 C C . THR B 1 90 ? 11.039 -16.906 -22.344 1 98.25 90 THR B C 1
ATOM 1829 O O . THR B 1 90 ? 10.016 -16.25 -22.141 1 98.25 90 THR B O 1
ATOM 1832 N N . VAL B 1 91 ? 11.969 -16.609 -23.219 1 97.12 91 VAL B N 1
ATOM 1833 C CA . VAL B 1 91 ? 11.75 -15.469 -24.094 1 97.12 91 VAL B CA 1
ATOM 1834 C C . VAL B 1 91 ? 12 -15.883 -25.547 1 97.12 91 VAL B C 1
ATOM 1836 O O . VAL B 1 91 ? 12.969 -16.578 -25.844 1 97.12 91 VAL B O 1
ATOM 1839 N N . GLU B 1 92 ? 11.094 -15.648 -26.359 1 95.88 92 GLU B N 1
ATOM 1840 C CA . GLU B 1 92 ? 11.219 -15.781 -27.812 1 95.88 92 GLU B CA 1
ATOM 1841 C C . GLU B 1 92 ? 11.031 -14.438 -28.516 1 95.88 92 GLU B C 1
ATOM 1843 O O . GLU B 1 92 ? 9.93 -13.891 -28.531 1 95.88 92 GLU B O 1
ATOM 1848 N N . GLY B 1 93 ? 12.109 -13.961 -29.141 1 93.38 93 GLY B N 1
ATOM 1849 C CA . GLY B 1 93 ? 12.07 -12.594 -29.625 1 93.38 93 GLY B CA 1
ATOM 1850 C C . GLY B 1 93 ? 11.914 -11.57 -28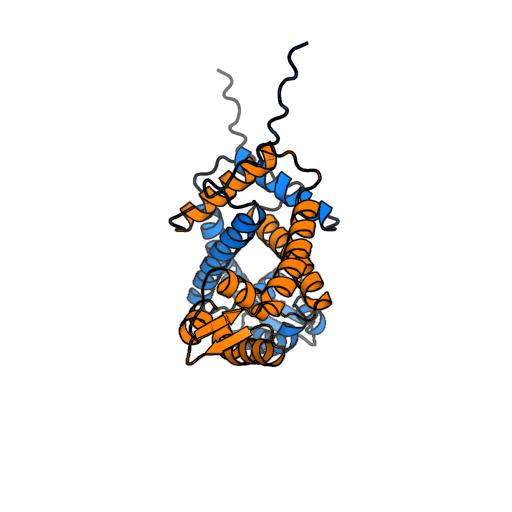.516 1 93.38 93 GLY B C 1
ATOM 1851 O O . GLY B 1 93 ? 12.797 -11.422 -27.672 1 93.38 93 GLY B O 1
ATOM 1852 N N . ASP B 1 94 ? 10.641 -10.953 -28.484 1 93 94 ASP B N 1
ATOM 1853 C CA . ASP B 1 94 ? 10.414 -9.969 -27.438 1 93 94 ASP B CA 1
ATOM 1854 C C . ASP B 1 94 ? 9.281 -10.398 -26.516 1 93 94 ASP B C 1
ATOM 1856 O O . ASP B 1 94 ? 8.82 -9.617 -25.672 1 93 94 ASP B O 1
ATOM 1860 N N . LEU B 1 95 ? 8.961 -11.648 -26.719 1 97.19 95 LEU B N 1
ATOM 1861 C CA . LEU B 1 95 ? 7.805 -12.117 -25.969 1 97.19 95 LEU B CA 1
ATOM 1862 C C . LEU B 1 95 ? 8.227 -13.062 -24.859 1 97.19 95 LEU B C 1
ATOM 1864 O O . LEU B 1 95 ? 8.867 -14.086 -25.109 1 97.19 95 LEU B O 1
ATOM 1868 N N . TYR B 1 96 ? 7.875 -12.688 -23.688 1 98.19 96 TYR B N 1
ATOM 1869 C CA . TYR B 1 96 ? 8.141 -13.5 -22.5 1 98.19 96 TYR B CA 1
ATOM 1870 C C . TYR B 1 96 ? 6.949 -14.391 -22.188 1 98.19 96 TYR B C 1
ATOM 1872 O O . TYR B 1 96 ? 5.797 -13.953 -22.266 1 98.19 96 TYR B O 1
ATOM 1880 N N . THR B 1 97 ? 7.23 -15.641 -21.844 1 98.06 97 THR B N 1
ATOM 1881 C CA . THR B 1 97 ? 6.203 -16.609 -21.484 1 98.06 97 THR B CA 1
ATOM 1882 C C . THR B 1 97 ? 6.645 -17.469 -20.312 1 98.06 97 THR B C 1
ATOM 1884 O O . THR B 1 97 ? 7.84 -17.703 -20.125 1 98.06 97 THR B O 1
ATOM 1887 N N . LEU B 1 98 ? 5.621 -17.891 -19.562 1 97.56 98 LEU B N 1
ATOM 1888 C CA . LEU B 1 98 ? 5.945 -18.812 -18.469 1 97.56 98 LEU B CA 1
ATOM 1889 C C . LEU B 1 98 ? 6.309 -20.188 -19.016 1 97.56 98 LEU B C 1
ATOM 1891 O O . LEU B 1 98 ? 5.672 -20.688 -19.953 1 97.56 98 LEU B O 1
ATOM 1895 N N . THR B 1 99 ? 7.344 -20.781 -18.406 1 97.81 99 THR B N 1
ATOM 1896 C CA . THR B 1 99 ? 7.609 -22.203 -18.641 1 97.81 99 THR B CA 1
ATOM 1897 C C . THR B 1 99 ? 6.676 -23.062 -17.812 1 97.81 99 THR B C 1
ATOM 1899 O O . THR B 1 99 ? 5.934 -22.562 -16.969 1 97.81 99 THR B O 1
ATOM 1902 N N . ALA B 1 100 ? 6.699 -24.453 -18.094 1 96.62 100 ALA B N 1
ATOM 1903 C CA . ALA B 1 100 ? 5.949 -25.391 -17.266 1 96.62 100 ALA B CA 1
ATOM 1904 C C . ALA B 1 100 ? 6.398 -25.297 -15.805 1 96.62 100 ALA B C 1
ATOM 1906 O O . ALA B 1 100 ? 5.574 -25.328 -14.891 1 96.62 100 ALA B O 1
ATOM 1907 N N . THR B 1 101 ? 7.668 -25.141 -15.648 1 95 101 THR B N 1
ATOM 1908 C CA . THR B 1 101 ? 8.242 -25 -14.32 1 95 101 THR B CA 1
ATOM 1909 C C . THR B 1 101 ? 7.773 -23.703 -13.664 1 95 101 THR B C 1
ATOM 1911 O O . THR B 1 101 ? 7.391 -23.703 -12.492 1 95 101 THR B O 1
ATOM 1914 N N . GLY B 1 102 ? 7.777 -22.609 -14.422 1 95.69 102 GLY B N 1
ATOM 1915 C CA . GLY B 1 102 ? 7.316 -21.328 -13.914 1 95.69 102 GLY B CA 1
ATOM 1916 C C . GLY B 1 102 ? 5.855 -21.328 -13.508 1 95.69 102 GLY B C 1
ATOM 1917 O O . GLY B 1 102 ? 5.488 -20.75 -12.484 1 95.69 102 GLY B O 1
ATOM 1918 N N . ARG B 1 103 ? 5.09 -22 -14.266 1 95.44 103 ARG B N 1
ATOM 1919 C CA . ARG B 1 103 ? 3.664 -22.109 -13.969 1 95.44 103 ARG B CA 1
ATOM 1920 C C . ARG B 1 103 ? 3.428 -22.891 -12.688 1 95.44 103 ARG B C 1
ATOM 1922 O O . ARG B 1 103 ? 2.621 -22.5 -11.844 1 95.44 103 ARG B O 1
ATOM 1929 N N . THR B 1 104 ? 4.145 -24 -12.578 1 94.12 104 THR B N 1
ATOM 1930 C CA . THR B 1 104 ? 4 -24.844 -11.406 1 94.12 104 THR B CA 1
ATOM 1931 C C . THR B 1 104 ? 4.484 -24.125 -10.148 1 94.12 104 THR B C 1
ATOM 1933 O O . THR B 1 104 ? 3.801 -24.125 -9.125 1 94.12 104 THR B O 1
ATOM 1936 N N . ALA B 1 105 ? 5.605 -23.516 -10.312 1 90.31 105 ALA B N 1
ATOM 1937 C CA . ALA B 1 105 ? 6.156 -22.766 -9.18 1 90.31 105 ALA B CA 1
ATOM 1938 C C . ALA B 1 105 ? 5.258 -21.594 -8.805 1 90.31 105 ALA B C 1
ATOM 1940 O O . ALA B 1 105 ? 4.996 -21.359 -7.625 1 90.31 105 ALA B O 1
ATOM 1941 N N . GLY B 1 106 ? 4.789 -20.859 -9.766 1 92.06 106 GLY B N 1
ATOM 1942 C CA . GLY B 1 106 ? 3.869 -19.766 -9.523 1 92.06 106 GLY B CA 1
ATOM 1943 C C . GLY B 1 106 ? 2.592 -20.203 -8.836 1 92.06 106 GLY B C 1
ATOM 1944 O O . GLY B 1 106 ? 2.09 -19.5 -7.949 1 92.06 106 GLY B O 1
ATOM 1945 N N . ALA B 1 107 ? 2.121 -21.312 -9.227 1 93 107 ALA B N 1
ATOM 1946 C CA . ALA B 1 107 ? 0.893 -21.844 -8.633 1 93 107 ALA B CA 1
ATOM 1947 C C . ALA B 1 107 ? 1.096 -22.188 -7.164 1 93 107 ALA B C 1
ATOM 1949 O O . ALA B 1 107 ? 0.223 -21.922 -6.332 1 93 107 ALA B O 1
ATOM 1950 N N . ARG B 1 108 ? 2.221 -22.766 -6.898 1 91.94 108 ARG B N 1
ATOM 1951 C CA . ARG B 1 108 ? 2.537 -23.109 -5.516 1 91.94 108 ARG B CA 1
ATOM 1952 C C . ARG B 1 108 ? 2.609 -21.859 -4.641 1 91.94 108 ARG B C 1
ATOM 1954 O O . ARG B 1 108 ? 2.062 -21.844 -3.537 1 91.94 108 ARG B O 1
ATOM 1961 N N . VAL B 1 109 ? 3.252 -20.875 -5.145 1 91.94 109 VAL B N 1
ATOM 1962 C CA . VAL B 1 109 ? 3.357 -19.625 -4.402 1 91.94 109 VAL B CA 1
ATOM 1963 C C . VAL B 1 109 ? 1.979 -18.984 -4.27 1 91.94 109 VAL B C 1
ATOM 1965 O O . VAL B 1 109 ? 1.625 -18.469 -3.205 1 91.94 109 VAL B O 1
ATOM 1968 N N . GLY B 1 110 ? 1.203 -19.031 -5.293 1 92.94 110 GLY B N 1
ATOM 1969 C CA . GLY B 1 110 ? -0.158 -18.516 -5.281 1 92.94 110 GLY B CA 1
ATOM 1970 C C . GLY B 1 110 ? -1.034 -19.172 -4.23 1 92.94 110 GLY B C 1
ATOM 1971 O O . GLY B 1 110 ? -1.842 -18.5 -3.584 1 92.94 110 GLY B O 1
ATOM 1972 N N . GLU B 1 111 ? -0.854 -20.422 -4.051 1 93.25 111 GLU B N 1
ATOM 1973 C CA . GLU B 1 111 ? -1.605 -21.156 -3.041 1 93.25 111 GLU B CA 1
ATOM 1974 C C . GLU B 1 111 ? -1.274 -20.672 -1.636 1 93.25 111 GLU B C 1
ATOM 1976 O O . GLU B 1 111 ? -2.162 -20.531 -0.791 1 93.25 111 GLU B O 1
ATOM 1981 N N . ALA B 1 112 ? 0.001 -20.484 -1.463 1 91.44 112 ALA B N 1
ATOM 1982 C CA . ALA B 1 112 ? 0.422 -19.969 -0.163 1 91.44 112 ALA B CA 1
ATOM 1983 C C . ALA B 1 112 ? -0.167 -18.578 0.093 1 91.44 112 ALA B C 1
ATOM 1985 O O . ALA B 1 112 ? -0.627 -18.281 1.199 1 91.44 112 ALA B O 1
ATOM 1986 N N . VAL B 1 113 ? -0.21 -17.766 -0.905 1 90.44 113 VAL B N 1
ATOM 1987 C CA . VAL B 1 113 ? -0.763 -16.422 -0.802 1 90.44 113 VAL B CA 1
ATOM 1988 C C . VAL B 1 113 ? -2.268 -16.484 -0.551 1 90.44 113 VAL B C 1
ATOM 1990 O O . VAL B 1 113 ? -2.805 -15.742 0.271 1 90.44 113 VAL B O 1
ATOM 1993 N N . GLU B 1 114 ? -2.906 -17.422 -1.165 1 90.12 114 GLU B N 1
ATOM 1994 C CA . GLU B 1 114 ? -4.34 -17.609 -0.979 1 90.12 114 GLU B CA 1
ATOM 1995 C C . GLU B 1 114 ? -4.656 -18.109 0.428 1 90.12 114 GLU B C 1
ATOM 1997 O O . GLU B 1 114 ? -5.652 -17.688 1.029 1 90.12 114 GLU B O 1
ATOM 2002 N N . ALA B 1 115 ? -3.863 -18.984 0.891 1 91.06 115 ALA B N 1
ATOM 2003 C CA . ALA B 1 115 ? -4.043 -19.5 2.25 1 91.06 115 ALA B CA 1
ATOM 2004 C C . ALA B 1 115 ? -3.92 -18.375 3.273 1 91.06 115 ALA B C 1
ATOM 2006 O O . ALA B 1 115 ? -4.672 -18.328 4.25 1 91.06 115 ALA B O 1
ATOM 2007 N N . LEU B 1 116 ? -3.002 -17.5 3.031 1 89.44 116 LEU B N 1
ATOM 2008 C CA . LEU B 1 116 ? -2.811 -16.359 3.902 1 89.44 116 LEU B CA 1
ATOM 2009 C C . LEU B 1 116 ? -4.039 -15.453 3.885 1 89.44 116 LEU B C 1
ATOM 2011 O O . LEU B 1 116 ? -4.488 -14.984 4.934 1 89.44 116 LEU B O 1
ATOM 2015 N N . ARG B 1 117 ? -4.633 -15.188 2.732 1 87.44 117 ARG B N 1
ATOM 2016 C CA . ARG B 1 117 ? -5.824 -14.352 2.604 1 87.44 117 ARG B CA 1
ATOM 2017 C C . ARG B 1 117 ? -7.016 -14.992 3.305 1 87.44 117 ARG B C 1
ATOM 2019 O O . ARG B 1 117 ? -7.82 -14.305 3.934 1 87.44 117 ARG B O 1
ATOM 2026 N N . ALA B 1 118 ? -7.008 -16.297 3.223 1 90.31 118 ALA B N 1
ATOM 2027 C CA . ALA B 1 118 ? -8.07 -17.031 3.908 1 90.31 118 ALA B CA 1
ATOM 2028 C C . ALA B 1 118 ? -7.926 -16.922 5.422 1 90.31 118 ALA B C 1
ATOM 2030 O O . ALA B 1 118 ? -8.914 -16.719 6.133 1 90.31 118 ALA B O 1
ATOM 2031 N N . GLU B 1 119 ? -6.699 -17.016 5.879 1 92.31 119 GLU B N 1
ATOM 2032 C CA . GLU B 1 119 ? -6.414 -16.875 7.305 1 92.31 119 GLU B CA 1
ATOM 2033 C C . GLU B 1 119 ? -6.801 -15.484 7.805 1 92.31 119 GLU B C 1
ATOM 2035 O O . GLU B 1 119 ? -7.344 -15.344 8.898 1 92.31 119 GLU B O 1
ATOM 2040 N N . ALA B 1 120 ? -6.582 -14.484 7.008 1 93.75 120 ALA B N 1
ATOM 2041 C CA . ALA B 1 120 ? -6.852 -13.102 7.375 1 93.75 120 ALA B CA 1
ATOM 2042 C C . ALA B 1 120 ? -8.344 -12.875 7.605 1 93.75 120 ALA B C 1
ATOM 2044 O O . ALA B 1 120 ? -8.734 -12.023 8.414 1 93.75 120 ALA B O 1
ATOM 2045 N N . THR B 1 121 ? -9.18 -13.656 6.961 1 93.94 121 THR B N 1
ATOM 2046 C CA . THR B 1 121 ? -10.617 -13.422 7.047 1 93.94 121 THR B CA 1
ATOM 2047 C C . THR B 1 121 ? -11.32 -14.578 7.754 1 93.94 121 THR B C 1
ATOM 2049 O O . THR B 1 121 ? -12.539 -14.711 7.676 1 93.94 121 THR B O 1
ATOM 2052 N N . ALA B 1 122 ? -10.617 -15.539 8.352 1 92.19 122 ALA B N 1
ATOM 2053 C CA . ALA B 1 122 ? -11.109 -16.812 8.875 1 92.19 122 ALA B CA 1
ATOM 2054 C C . ALA B 1 122 ? -12.289 -16.594 9.812 1 92.19 122 ALA B C 1
ATOM 2056 O O . ALA B 1 122 ? -13.242 -17.375 9.812 1 92.19 122 ALA B O 1
ATOM 2057 N N . ASP B 1 123 ? -12.414 -15.633 10.57 1 92.56 123 ASP B N 1
ATOM 2058 C CA . ASP B 1 123 ? -13.469 -15.461 11.562 1 92.56 123 ASP B CA 1
ATOM 2059 C C . ASP B 1 123 ? -14.391 -14.297 11.188 1 92.56 123 ASP B C 1
ATOM 2061 O O . ASP B 1 123 ? -15.062 -13.734 12.055 1 92.56 123 ASP B O 1
ATOM 2065 N N . VAL B 1 124 ? -14.438 -14 9.977 1 94.62 124 VAL B N 1
ATOM 2066 C CA . VAL B 1 124 ? -15.328 -12.945 9.508 1 94.62 124 VAL B CA 1
ATOM 2067 C C . VAL B 1 124 ? -16.469 -13.555 8.695 1 94.62 124 VAL B C 1
ATOM 2069 O O . VAL B 1 124 ? -16.234 -14.258 7.711 1 94.62 124 VAL B O 1
ATOM 2072 N N . PRO B 1 125 ? -17.672 -13.32 9.156 1 95 125 PRO B N 1
ATOM 2073 C CA . PRO B 1 125 ? -18.812 -13.828 8.383 1 95 125 PRO B CA 1
ATOM 2074 C C . PRO B 1 125 ? -18.812 -13.336 6.941 1 95 125 PRO B C 1
ATOM 2076 O O . PRO B 1 125 ? -18.453 -12.18 6.68 1 95 125 PRO B O 1
ATOM 2079 N N . ARG B 1 126 ? -19.25 -14.203 6.074 1 92.81 126 ARG B N 1
ATOM 2080 C CA . ARG B 1 126 ? -19.219 -13.93 4.641 1 92.81 126 ARG B CA 1
ATOM 2081 C C . ARG B 1 126 ? -20.016 -12.672 4.305 1 92.81 126 ARG B C 1
ATOM 2083 O O . ARG B 1 126 ? -19.625 -11.891 3.439 1 92.81 126 ARG B O 1
ATOM 2090 N N . ASP B 1 127 ? -21.094 -12.484 4.941 1 93.62 127 ASP B N 1
ATOM 2091 C CA . ASP B 1 127 ? -21.922 -11.32 4.664 1 93.62 127 ASP B CA 1
ATOM 2092 C C . ASP B 1 127 ? -21.188 -10.031 5.043 1 93.62 127 ASP B C 1
ATOM 2094 O O . ASP B 1 127 ? -21.344 -9 4.379 1 93.62 127 ASP B O 1
ATOM 2098 N N . GLN B 1 128 ? -20.406 -10.086 6.086 1 94.81 128 GLN B N 1
ATOM 2099 C CA . GLN B 1 128 ? -19.625 -8.93 6.496 1 94.81 128 GLN B CA 1
ATOM 2100 C C . GLN B 1 128 ? -18.5 -8.641 5.496 1 94.81 128 GLN B C 1
ATOM 2102 O O . GLN B 1 128 ? -18.188 -7.48 5.223 1 94.81 128 GLN B O 1
ATOM 2107 N N . ILE B 1 129 ? -17.938 -9.648 4.945 1 94.62 129 ILE B N 1
ATOM 2108 C CA . ILE B 1 129 ? -16.922 -9.492 3.912 1 94.62 129 ILE B CA 1
ATOM 2109 C C . ILE B 1 129 ? -17.531 -8.836 2.68 1 94.62 129 ILE B C 1
ATOM 2111 O O . ILE B 1 129 ? -16.969 -7.879 2.137 1 94.62 129 ILE B O 1
ATOM 2115 N N . ASP B 1 130 ? -18.656 -9.312 2.324 1 93.31 130 ASP B N 1
ATOM 2116 C CA . ASP B 1 130 ? -19.328 -8.766 1.152 1 93.31 130 ASP B CA 1
ATOM 2117 C C . ASP B 1 130 ? -19.656 -7.285 1.351 1 93.31 130 ASP B C 1
ATOM 2119 O O . ASP B 1 130 ? -19.516 -6.48 0.425 1 93.31 130 ASP B O 1
ATOM 2123 N N . ASP B 1 131 ? -20.031 -6.957 2.523 1 93.75 131 ASP B N 1
ATOM 2124 C CA . ASP B 1 131 ? -20.359 -5.566 2.84 1 93.75 131 ASP B CA 1
ATOM 2125 C C . ASP B 1 131 ? -19.109 -4.691 2.762 1 93.75 131 ASP B C 1
ATOM 2127 O O . ASP B 1 131 ? -19.156 -3.578 2.23 1 93.75 131 ASP B O 1
ATOM 2131 N N . ALA B 1 132 ? -18.062 -5.172 3.297 1 95.38 132 ALA B N 1
ATOM 2132 C CA . ALA B 1 132 ? -16.797 -4.434 3.23 1 95.38 132 ALA B CA 1
ATOM 2133 C C . ALA B 1 132 ? -16.359 -4.234 1.783 1 95.38 132 ALA B C 1
ATOM 2135 O O . ALA B 1 132 ? -15.891 -3.154 1.413 1 95.38 132 ALA B O 1
ATOM 2136 N N . VAL B 1 133 ? -16.547 -5.234 1 1 94.81 133 VAL B N 1
ATOM 2137 C CA . VAL B 1 133 ? -16.203 -5.152 -0.415 1 94.81 133 VAL B CA 1
ATOM 2138 C C . VAL B 1 133 ? -17.047 -4.074 -1.092 1 94.81 133 VAL B C 1
ATOM 2140 O O . VAL B 1 133 ? -16.531 -3.277 -1.881 1 94.81 133 VAL B O 1
ATOM 2143 N N . ARG B 1 134 ? -18.25 -4.027 -0.771 1 93.88 134 ARG B N 1
ATOM 2144 C CA . ARG B 1 134 ? -19.141 -3.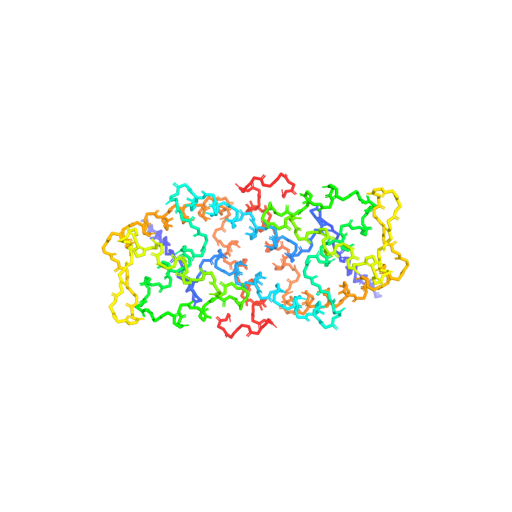021 -1.356 1 93.88 134 ARG B CA 1
ATOM 2145 C C . ARG B 1 134 ? -18.656 -1.614 -1.013 1 93.88 134 ARG B C 1
ATOM 2147 O O . ARG B 1 134 ? -18.656 -0.726 -1.868 1 93.88 134 ARG B O 1
ATOM 2154 N N . VAL B 1 135 ? -18.281 -1.427 0.191 1 95.31 135 VAL B N 1
ATOM 2155 C CA . VAL B 1 135 ? -17.797 -0.126 0.636 1 95.31 135 VAL B CA 1
ATOM 2156 C C . VAL B 1 135 ? -16.516 0.225 -0.109 1 95.31 135 VAL B C 1
ATOM 2158 O O . VAL B 1 135 ? -16.359 1.34 -0.617 1 95.31 135 VAL B O 1
ATOM 2161 N N . LEU B 1 136 ? -15.594 -0.746 -0.223 1 95.88 136 LEU B N 1
ATOM 2162 C CA . LEU B 1 136 ? -14.32 -0.512 -0.899 1 95.88 136 LEU B CA 1
ATOM 2163 C C . LEU B 1 136 ? -14.539 -0.206 -2.377 1 95.88 136 LEU B C 1
ATOM 2165 O O . LEU B 1 136 ? -13.875 0.665 -2.941 1 95.88 136 LEU B O 1
ATOM 2169 N N . ARG B 1 137 ? -15.469 -0.847 -2.947 1 93.94 137 ARG B N 1
ATOM 2170 C CA . ARG B 1 137 ? -15.797 -0.591 -4.348 1 93.94 137 ARG B CA 1
ATOM 2171 C C . ARG B 1 137 ? -16.344 0.818 -4.531 1 93.94 137 ARG B C 1
ATOM 2173 O O . ARG B 1 137 ? -16.016 1.501 -5.5 1 93.94 137 ARG B O 1
ATOM 2180 N N . ARG B 1 138 ? -17.188 1.232 -3.695 1 94.44 138 ARG B N 1
ATOM 2181 C CA . ARG B 1 138 ? -17.734 2.586 -3.771 1 94.44 138 ARG B CA 1
ATOM 2182 C C . ARG B 1 138 ? -16.625 3.625 -3.633 1 94.44 138 ARG B C 1
ATOM 2184 O O . ARG B 1 138 ? -16.609 4.625 -4.355 1 94.44 138 ARG B O 1
ATOM 2191 N N . ILE B 1 139 ? -15.742 3.379 -2.695 1 95.06 139 ILE B N 1
ATOM 2192 C CA . ILE B 1 139 ? -14.602 4.273 -2.512 1 95.06 139 ILE B CA 1
ATOM 2193 C C . ILE B 1 139 ? -13.773 4.324 -3.793 1 95.06 139 ILE B C 1
ATOM 2195 O O . ILE B 1 139 ? -13.391 5.406 -4.246 1 95.06 139 ILE B O 1
ATOM 2199 N N . ALA B 1 140 ? -13.531 3.17 -4.367 1 94 140 ALA B N 1
ATOM 2200 C CA . ALA B 1 140 ? -12.781 3.109 -5.621 1 94 140 ALA B CA 1
ATOM 2201 C C . ALA B 1 140 ? -13.492 3.898 -6.719 1 94 140 ALA B C 1
ATOM 2203 O O . ALA B 1 140 ? -12.844 4.629 -7.477 1 94 140 ALA B O 1
ATOM 2204 N N . ARG B 1 141 ? -14.742 3.797 -6.762 1 93.5 141 ARG B N 1
ATOM 2205 C CA . ARG B 1 141 ? -15.516 4.551 -7.738 1 93.5 141 ARG B CA 1
ATOM 2206 C C . ARG B 1 141 ? -15.398 6.051 -7.5 1 93.5 141 ARG B C 1
ATOM 2208 O O . ARG B 1 141 ? -15.195 6.82 -8.438 1 93.5 141 ARG B O 1
ATOM 2215 N N . ASN B 1 142 ? -15.555 6.449 -6.281 1 94 142 ASN B N 1
ATOM 2216 C CA . ASN B 1 142 ? -15.438 7.859 -5.926 1 94 142 ASN B CA 1
ATOM 2217 C C . ASN B 1 142 ? -14.07 8.422 -6.316 1 94 142 ASN B C 1
ATOM 2219 O O . ASN B 1 142 ? -13.945 9.617 -6.598 1 94 142 ASN B O 1
ATOM 2223 N N . LEU B 1 143 ? -13.102 7.473 -6.359 1 92.5 143 LEU B N 1
ATOM 2224 C CA . LEU B 1 143 ? -11.742 7.914 -6.66 1 92.5 143 LEU B CA 1
ATOM 2225 C C . LEU B 1 143 ? -11.43 7.738 -8.141 1 92.5 143 LEU B C 1
ATOM 2227 O O . LEU B 1 143 ? -10.297 7.953 -8.57 1 92.5 143 LEU B O 1
ATOM 2231 N N . GLY B 1 144 ? -12.406 7.336 -8.891 1 88.38 144 GLY B N 1
ATOM 2232 C CA . GLY B 1 144 ? -12.305 7.41 -10.336 1 88.38 144 GLY B CA 1
ATOM 2233 C C . GLY B 1 144 ? -12.031 6.066 -10.984 1 88.38 144 GLY B C 1
ATOM 2234 O O . GLY B 1 144 ? -11.68 5.996 -12.164 1 88.38 144 GLY B O 1
ATOM 2235 N N . HIS B 1 145 ? -12.102 5.02 -10.148 1 85.88 145 HIS B N 1
ATOM 2236 C CA . HIS B 1 145 ? -11.914 3.713 -10.773 1 85.88 145 HIS B CA 1
ATOM 2237 C C . HIS B 1 145 ? -13.148 3.287 -11.555 1 85.88 145 HIS B C 1
ATOM 2239 O O . HIS B 1 145 ? -14.234 3.15 -10.984 1 85.88 145 HIS B O 1
ATOM 2245 N N . PRO B 1 146 ? -13.016 3.086 -12.82 1 79.19 146 PRO B N 1
ATOM 2246 C CA . PRO B 1 146 ? -14.188 2.934 -13.68 1 79.19 146 PRO B CA 1
ATOM 2247 C C . PRO B 1 146 ? -14.945 1.633 -13.422 1 79.19 146 PRO B C 1
ATOM 2249 O O . PRO B 1 146 ? -16.172 1.573 -13.617 1 79.19 146 PRO B O 1
ATOM 2252 N N . ASP B 1 147 ? -14.18 0.57 -13.086 1 72.44 147 ASP B N 1
ATOM 2253 C CA . ASP B 1 147 ? -14.836 -0.732 -13.039 1 72.44 147 ASP B CA 1
ATOM 2254 C C . ASP B 1 147 ? -15.156 -1.14 -11.609 1 72.44 147 ASP B C 1
ATOM 2256 O O . ASP B 1 147 ? -15.492 -2.297 -11.344 1 72.44 147 ASP B O 1
ATOM 2260 N N . ALA B 1 148 ? -15.047 -0.197 -10.82 1 71.81 148 ALA B N 1
ATOM 2261 C CA . ALA B 1 148 ? -15.398 -0.553 -9.453 1 71.81 148 ALA B CA 1
ATOM 2262 C C . ALA B 1 148 ? -16.906 -0.478 -9.234 1 71.81 148 ALA B C 1
ATOM 2264 O O . ALA B 1 148 ? -17.609 0.28 -9.914 1 71.81 148 ALA B O 1
#

Organism: Micrococcus luteus (strain ATCC 4698 / DSM 20030 / JCM 1464 / CCM 169 / CCUG 5858 / IAM 1056 / NBRC 3333 / NCIMB 9278 / NCTC 2665 / VKM Ac-2230) (NCBI:txid465515)

Foldseek 3Di:
DPPPPPCVVLDAPPCRDDPVVVVVVVVVVLVVVLQVLCVVLPHHPLLLLLLVVQVVHWDFLVRSLVPDDPVCSVCNVVSVVVCVVVVQWDDDPRIIHGDPVVVVSSVVSVVVSVVSVCVSCVPPDPVRVVVVVVVVVVVCVVVPNPPD/DPPPPPCVVLPQPPVSDDPVVVVVVVVVVLVVVLQVLCVVLVHHPLLLLLLVVQVVHWDFLVRSLVPDDPVCSVCNVVSVVVCVVVVQWDDDPRTIHGDP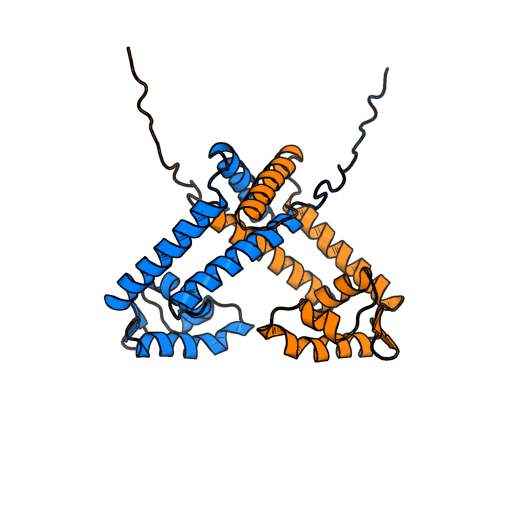VVVVSSVVSVVVSVVSVCVSCVPPDPVRVVVVVVVVVVVCVVVPNPPD

pLDDT: mean 86.18, std 17.91, range [28.61, 98.25]

Secondary structure (DSSP, 8-state):
-------------TTT--HHHHHHHHHHHHHHHHHHHHHHTT--HHHHHHHHHHHH--EEHHHHHHTS-GGGHHHHHHHHHHHHHTTSEEEETTEEEE-HHHHHHHHHHHHHHHHHHHHHTTTS-HHHHHHHHHHHHHHHHHTT-TT-/-------------SS---HHHHHHHHHHHHHHHHHHHHHHTT--HHHHHHHHHHHH--EEHHHHHHTS-GGGHHHHHHHHHHHHHTTSEEEETTEEEE-HHHHHHHHHHHHHHHHHHHHHTTTS-HHHHHHHHHHHHHHHHHTT-TT-

Solvent-accessible surface area (backbone atoms only — not comparable to full-atom values): 16436 Å² total; per-residue (Å²): 135,86,75,74,75,81,76,79,65,78,76,68,33,97,87,36,62,55,58,70,54,43,49,51,52,35,44,49,52,51,50,51,53,45,48,52,56,32,49,76,69,75,40,51,72,66,43,48,51,51,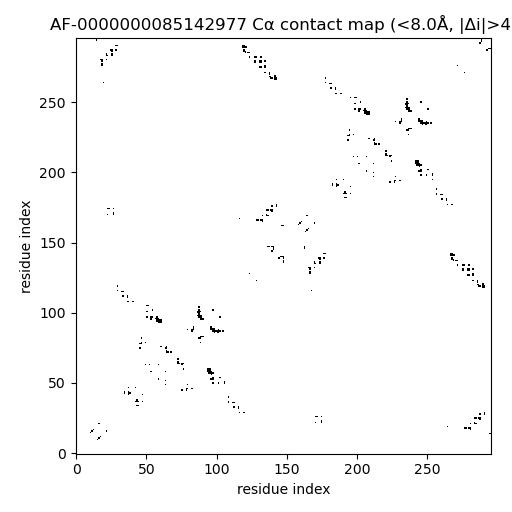53,56,54,32,69,78,42,69,38,36,65,70,58,56,35,67,75,42,58,78,93,49,32,81,54,40,59,60,45,54,49,50,35,35,74,69,50,26,29,44,70,60,94,58,35,34,34,61,30,76,58,23,49,53,52,49,49,54,53,47,49,54,50,48,50,50,57,47,52,33,46,66,88,52,56,67,71,57,50,54,50,33,40,52,53,37,30,49,28,27,34,62,68,64,39,83,81,77,132,86,76,74,77,83,74,79,63,76,76,66,36,89,89,41,62,57,56,70,54,42,47,50,52,35,44,48,52,52,52,51,52,46,50,52,56,32,48,77,70,76,39,50,72,67,44,48,52,51,52,57,54,32,71,78,41,68,39,34,64,68,58,57,35,67,73,42,56,78,92,49,33,80,53,42,61,60,44,54,50,50,35,36,74,68,49,27,29,45,70,58,95,58,35,34,34,62,31,76,58,24,48,54,52,49,48,55,52,48,50,55,48,49,51,50,55,47,53,34,45,66,89,52,58,67,70,58,49,53,50,32,39,52,53,36,30,50,27,26,34,62,68,64,40,83,79,77

InterPro domains:
  IPR036388 Winged helix-like DNA-binding domain superfamily [G3DSA:1.10.10.10] (6-145)
  IPR036390 Winged helix DNA-binding domain superfamily [SSF46785] (18-144)